Protein AF-A0A6G0UBP9-F1 (afdb_monomer_lite)

Sequence (192 aa):
DDSQPSSNGRSTAFFIWWFGCFVETILFCFADKRSNKEVPNSELDSSFLNRLTIQWFTRLPLAGARKDLEVEDLFELNEGNTANFLERQWEYYWVPTMKKYNEKRRQLLEEALMTSKLMSNGTSQEKSNIKLEPPSVVYNLFQMFKYEFLVSMGIKLCSDVLQFANPFLLNLLLDYVSDTNAPLWQGVAYAL

pLDDT: mean 83.54, std 13.02, range [40.91, 96.5]

Foldseek 3Di:
DDDDPPPVVVVVVVVVVVVVVVVVVVVLQDFDDDPDPPDDAQLNRHRNVCNVVVVSCVVVVVCVVVDPDDPVSDGDDDPCPDPVNVVVLLCVQPVVLVVVLVVVVVVVQVVVVVVCVVVPPDDDDDPPPPDDDRPDPVVSVCVSCVVVVVVVVVVVVVVVVVVVCVVVLVVQLVVQVVDPPDDPVSNVVSVD

Structure (mmCIF, N/CA/C/O backbone):
data_AF-A0A6G0UBP9-F1
#
_entry.id   AF-A0A6G0UBP9-F1
#
loop_
_atom_site.group_PDB
_atom_site.id
_atom_site.type_symbol
_atom_site.label_atom_id
_atom_site.label_alt_id
_atom_site.label_comp_id
_atom_site.label_asym_id
_atom_site.label_entity_id
_atom_site.label_seq_id
_atom_site.pdbx_PDB_ins_code
_atom_site.Cartn_x
_atom_site.Cartn_y
_atom_site.Cartn_z
_atom_site.occupancy
_atom_site.B_iso_or_equiv
_atom_site.auth_seq_id
_atom_site.auth_comp_id
_atom_site.auth_asym_id
_atom_site.auth_atom_id
_atom_site.pdbx_PDB_model_num
ATOM 1 N N . ASP A 1 1 ? 47.635 -30.067 8.240 1.00 40.91 1 ASP A N 1
ATOM 2 C CA . ASP A 1 1 ? 47.257 -29.120 7.181 1.00 40.91 1 ASP A CA 1
ATOM 3 C C . ASP A 1 1 ? 45.825 -29.343 6.786 1.00 40.91 1 ASP A C 1
ATOM 5 O O . ASP A 1 1 ? 45.481 -30.266 6.056 1.00 40.91 1 ASP A O 1
ATOM 9 N N . ASP A 1 2 ? 45.006 -28.542 7.449 1.00 42.25 2 ASP A N 1
ATOM 10 C CA . ASP A 1 2 ? 43.573 -28.675 7.590 1.00 42.25 2 ASP A CA 1
ATOM 11 C C . ASP A 1 2 ? 42.816 -28.212 6.341 1.00 42.25 2 ASP A C 1
ATOM 13 O O . ASP A 1 2 ? 42.978 -27.102 5.839 1.00 42.25 2 ASP A O 1
ATOM 17 N N . SER A 1 3 ? 41.944 -29.105 5.883 1.00 48.84 3 SER A N 1
ATOM 18 C CA . SER A 1 3 ? 40.602 -28.858 5.352 1.00 48.84 3 SER A CA 1
ATOM 19 C C . SER A 1 3 ? 40.169 -27.395 5.105 1.00 48.84 3 SER A C 1
ATOM 21 O O . SER A 1 3 ? 39.619 -26.743 5.993 1.00 48.84 3 SER A O 1
ATOM 23 N N . GLN A 1 4 ? 40.206 -26.961 3.837 1.00 54.06 4 GLN A N 1
ATOM 24 C CA . GLN A 1 4 ? 39.292 -25.940 3.294 1.00 54.06 4 GLN A CA 1
ATOM 25 C C . GLN A 1 4 ? 38.275 -26.541 2.296 1.00 54.06 4 GLN A C 1
ATOM 27 O O . GLN A 1 4 ? 38.452 -26.423 1.087 1.00 54.06 4 GLN A O 1
ATOM 32 N N . PRO A 1 5 ? 37.165 -27.151 2.755 1.00 51.25 5 PRO A N 1
ATOM 33 C CA . PRO A 1 5 ? 36.006 -27.430 1.904 1.00 51.25 5 PRO A CA 1
ATOM 34 C C . PRO A 1 5 ? 34.873 -26.392 2.068 1.00 51.25 5 PRO A C 1
ATOM 36 O O . PRO A 1 5 ? 33.808 -26.537 1.473 1.00 51.25 5 PRO A O 1
ATOM 39 N N . SER A 1 6 ? 35.061 -25.335 2.870 1.00 55.97 6 SER A N 1
ATOM 40 C CA . SER A 1 6 ? 33.966 -24.459 3.323 1.00 55.97 6 SER A CA 1
ATOM 41 C C . SER A 1 6 ? 33.661 -23.234 2.445 1.00 55.97 6 SER A C 1
ATOM 43 O O . SER A 1 6 ? 32.617 -22.614 2.652 1.00 55.97 6 SER A O 1
ATOM 45 N N . SER A 1 7 ? 34.500 -22.871 1.463 1.00 60.12 7 SER A N 1
ATOM 46 C CA . SER A 1 7 ? 34.235 -21.719 0.575 1.00 60.12 7 SER A CA 1
ATOM 47 C C . SER A 1 7 ? 33.315 -22.081 -0.598 1.00 60.12 7 SER A C 1
ATOM 49 O O . SER A 1 7 ? 32.352 -21.366 -0.866 1.00 60.12 7 SER A O 1
ATOM 51 N N . ASN A 1 8 ? 33.540 -23.236 -1.232 1.00 69.50 8 ASN A N 1
ATOM 52 C CA . ASN A 1 8 ? 32.765 -23.685 -2.392 1.00 69.50 8 ASN A CA 1
ATOM 53 C C . ASN A 1 8 ? 31.294 -23.932 -2.036 1.00 69.50 8 ASN A C 1
ATOM 55 O O . ASN A 1 8 ? 30.407 -23.498 -2.763 1.00 69.50 8 ASN A O 1
ATOM 59 N N . GLY A 1 9 ? 31.020 -24.539 -0.875 1.00 76.94 9 GLY A N 1
ATOM 60 C CA . GLY A 1 9 ? 29.648 -24.790 -0.421 1.00 76.94 9 GLY A CA 1
ATOM 61 C C . GLY A 1 9 ? 28.842 -23.511 -0.164 1.00 76.94 9 GLY A C 1
ATOM 62 O O . GLY A 1 9 ? 27.652 -23.466 -0.466 1.00 76.94 9 GLY A O 1
ATOM 63 N N . ARG A 1 10 ? 29.489 -22.446 0.332 1.00 77.75 10 ARG A N 1
ATOM 64 C CA . ARG A 1 10 ? 28.843 -21.142 0.565 1.00 77.75 10 ARG A CA 1
ATOM 65 C C . ARG A 1 10 ? 28.505 -20.439 -0.749 1.00 77.75 10 ARG A C 1
ATOM 67 O O . ARG A 1 10 ? 27.399 -19.925 -0.885 1.00 77.75 10 ARG A O 1
ATOM 74 N N . SER A 1 11 ? 29.412 -20.476 -1.725 1.00 77.88 11 SER A N 1
ATOM 75 C CA . SER A 1 11 ? 29.168 -19.923 -3.063 1.00 77.88 11 SER A CA 1
ATOM 76 C C . SER A 1 11 ? 28.064 -20.684 -3.799 1.00 77.88 11 SER A C 1
ATOM 78 O O . SER A 1 11 ? 27.166 -20.069 -4.365 1.00 77.88 11 SER A O 1
ATOM 80 N N . THR A 1 12 ? 28.061 -22.019 -3.743 1.00 84.00 12 THR A N 1
ATOM 81 C CA . THR A 1 12 ? 26.991 -22.832 -4.340 1.00 84.00 12 THR A CA 1
ATOM 82 C C . THR A 1 12 ? 25.638 -22.561 -3.679 1.00 84.00 12 THR A C 1
ATOM 84 O O . THR A 1 12 ? 24.647 -22.392 -4.384 1.00 84.00 12 THR A O 1
ATOM 87 N N . ALA A 1 13 ? 25.587 -22.439 -2.348 1.00 86.88 13 ALA A N 1
ATOM 88 C CA . ALA A 1 13 ? 24.362 -22.075 -1.635 1.00 86.88 13 ALA A CA 1
ATOM 89 C C . ALA A 1 13 ? 23.847 -20.680 -2.032 1.00 86.88 13 ALA A C 1
ATOM 91 O O . ALA A 1 13 ? 22.643 -20.503 -2.193 1.00 86.88 13 ALA A O 1
ATOM 92 N N . PHE A 1 14 ? 24.744 -19.713 -2.251 1.00 88.88 14 PHE A N 1
ATOM 93 C CA . PHE A 1 14 ? 24.386 -18.373 -2.719 1.00 88.88 14 PHE A CA 1
ATOM 94 C C . PHE A 1 14 ? 23.743 -18.392 -4.113 1.00 88.88 14 PHE A C 1
ATOM 96 O O . PHE A 1 14 ? 22.702 -17.769 -4.311 1.00 88.88 14 PHE A O 1
ATOM 103 N N . PHE A 1 15 ? 24.308 -19.142 -5.067 1.00 90.69 15 PHE A N 1
ATOM 104 C CA . PHE A 1 15 ? 23.721 -19.269 -6.407 1.00 90.69 15 PHE A CA 1
ATOM 105 C C . PHE A 1 15 ? 22.386 -20.018 -6.398 1.00 90.69 15 PHE A C 1
ATOM 107 O O . PHE A 1 15 ? 21.463 -19.619 -7.102 1.00 90.69 15 PHE A O 1
ATOM 114 N N . ILE A 1 16 ? 22.258 -21.071 -5.582 1.00 91.56 16 ILE A N 1
ATOM 115 C CA . ILE A 1 16 ? 20.992 -21.801 -5.411 1.00 91.56 16 ILE A CA 1
ATOM 116 C C . ILE A 1 16 ? 19.924 -20.887 -4.808 1.00 91.56 16 ILE A C 1
ATOM 118 O O . ILE A 1 16 ? 18.788 -20.898 -5.272 1.00 91.56 16 ILE A O 1
ATOM 122 N N . TRP A 1 17 ? 20.283 -20.078 -3.808 1.00 91.88 17 TRP A N 1
ATOM 123 C CA . TRP A 1 17 ? 19.372 -19.114 -3.200 1.00 91.88 17 TRP A CA 1
ATOM 124 C C . TRP A 1 17 ? 18.907 -18.060 -4.212 1.00 91.88 17 TRP A C 1
ATOM 126 O O . TRP A 1 17 ? 17.707 -17.869 -4.370 1.00 91.88 17 TRP A O 1
ATOM 136 N N . TRP A 1 18 ? 19.826 -17.460 -4.977 1.00 91.19 18 TRP A N 1
ATOM 137 C CA . TRP A 1 18 ? 19.479 -16.505 -6.037 1.00 91.19 18 TRP A CA 1
ATOM 138 C C . TRP A 1 18 ? 18.612 -17.116 -7.138 1.00 91.19 18 TRP A C 1
ATOM 140 O O . TRP A 1 18 ? 17.657 -16.485 -7.584 1.00 91.19 18 TRP A O 1
ATOM 150 N N . PHE A 1 19 ? 18.913 -18.346 -7.562 1.00 92.25 19 PHE A N 1
ATOM 151 C CA . PHE A 1 19 ? 18.083 -19.068 -8.524 1.00 92.25 19 PHE A CA 1
ATOM 152 C C . PHE A 1 19 ? 16.692 -19.364 -7.951 1.00 92.25 19 PHE A C 1
ATOM 154 O O . PHE A 1 19 ? 15.697 -19.195 -8.648 1.00 92.25 19 PHE A O 1
ATOM 161 N N . GLY A 1 20 ? 16.610 -19.737 -6.671 1.00 88.69 20 GLY A N 1
ATOM 162 C CA . GLY A 1 20 ? 15.352 -19.900 -5.947 1.00 88.69 20 GLY A CA 1
ATOM 163 C C . GLY A 1 20 ? 14.526 -18.615 -5.926 1.00 88.69 20 GLY A C 1
ATOM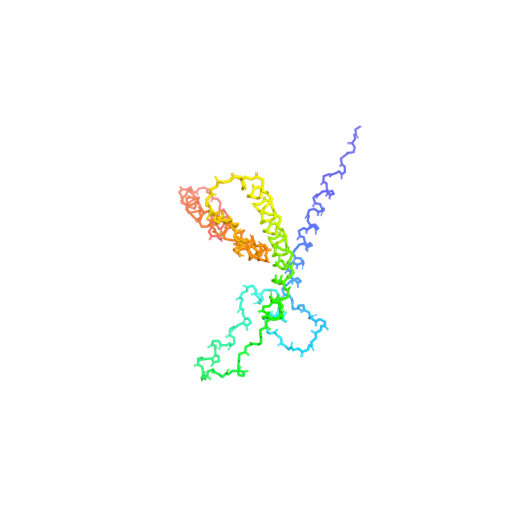 164 O O . GLY A 1 20 ? 13.373 -18.643 -6.341 1.00 88.69 20 GLY A O 1
ATOM 165 N N . CYS A 1 21 ? 15.129 -17.482 -5.550 1.00 86.38 21 CYS A N 1
ATOM 166 C CA . CYS A 1 21 ? 14.472 -16.172 -5.578 1.00 86.38 21 CYS A CA 1
ATOM 167 C C . CYS A 1 21 ? 14.021 -15.784 -6.992 1.00 86.38 21 CYS A C 1
ATOM 169 O O . CYS A 1 21 ? 12.930 -15.251 -7.164 1.00 86.38 21 CYS A O 1
ATOM 171 N N . PHE A 1 22 ? 14.825 -16.086 -8.014 1.00 87.44 22 PHE A N 1
ATOM 172 C CA . PHE A 1 22 ? 14.465 -15.835 -9.408 1.00 87.44 22 PHE A CA 1
ATOM 173 C C . PHE A 1 22 ? 13.247 -16.666 -9.841 1.00 87.44 22 PHE A C 1
ATOM 175 O O . PHE A 1 22 ? 12.285 -16.132 -10.397 1.00 87.44 22 PHE A O 1
ATOM 182 N N . VAL A 1 23 ? 13.242 -17.965 -9.535 1.00 85.06 23 VAL A N 1
ATOM 183 C CA . VAL A 1 23 ? 12.099 -18.848 -9.805 1.00 85.06 23 VAL A CA 1
ATOM 184 C C . VAL A 1 23 ? 10.863 -18.386 -9.034 1.00 85.06 23 VAL A C 1
ATOM 186 O O . VAL A 1 23 ? 9.782 -18.337 -9.610 1.00 85.06 23 VAL A O 1
ATOM 189 N N . GLU A 1 24 ? 11.012 -17.981 -7.775 1.00 82.69 24 GLU A N 1
ATOM 190 C CA . GLU A 1 24 ? 9.924 -17.444 -6.956 1.00 82.69 24 GLU A CA 1
ATOM 191 C C . GLU A 1 24 ? 9.335 -16.164 -7.566 1.00 82.69 24 GLU A C 1
ATOM 193 O O . GLU A 1 24 ? 8.120 -16.059 -7.722 1.00 82.69 24 GLU A O 1
ATOM 198 N N . THR A 1 25 ? 10.176 -15.230 -8.023 1.00 81.19 25 THR A N 1
ATOM 199 C CA . THR A 1 25 ? 9.697 -14.028 -8.721 1.00 81.19 25 THR A CA 1
ATOM 200 C C . THR A 1 25 ? 8.950 -14.355 -10.008 1.00 81.19 25 THR A C 1
ATOM 202 O O . THR A 1 25 ? 7.925 -13.736 -10.279 1.00 81.19 25 THR A O 1
ATOM 205 N N . ILE A 1 26 ? 9.401 -15.357 -10.770 1.00 81.00 26 ILE A N 1
ATOM 206 C CA . ILE A 1 26 ? 8.688 -15.826 -11.964 1.00 81.00 26 ILE A CA 1
ATOM 207 C C . ILE A 1 26 ? 7.357 -16.474 -11.581 1.00 81.00 26 ILE A C 1
ATOM 209 O O . ILE A 1 26 ? 6.356 -16.254 -12.259 1.00 81.00 26 ILE A O 1
ATOM 213 N N . LEU A 1 27 ? 7.318 -17.261 -10.505 1.00 76.62 27 LEU A N 1
ATOM 214 C CA . LEU A 1 27 ? 6.088 -17.888 -10.028 1.00 76.62 27 LEU A CA 1
ATOM 215 C C . LEU A 1 27 ? 5.068 -16.842 -9.567 1.00 76.62 27 LEU A C 1
ATOM 217 O O . LEU A 1 27 ? 3.890 -16.984 -9.886 1.00 76.62 27 LEU A O 1
ATOM 221 N N . PHE A 1 28 ? 5.507 -15.748 -8.935 1.00 77.81 28 PHE A N 1
ATOM 222 C CA . PHE A 1 28 ? 4.628 -14.622 -8.613 1.00 77.81 28 PHE A CA 1
ATOM 223 C C . PHE A 1 28 ? 4.038 -13.942 -9.857 1.00 77.81 28 PHE A C 1
ATOM 225 O O . PHE A 1 28 ? 2.942 -13.387 -9.793 1.00 77.81 28 PHE A O 1
ATOM 232 N N . CYS A 1 29 ? 4.685 -14.021 -11.021 1.00 75.19 29 CYS A N 1
ATOM 233 C CA . CYS A 1 29 ? 4.112 -13.502 -12.264 1.00 75.19 29 CYS A CA 1
ATOM 234 C C . CYS A 1 29 ? 2.853 -14.258 -12.718 1.00 75.19 29 CYS A C 1
ATOM 236 O O . CYS A 1 29 ? 2.092 -13.717 -13.522 1.00 75.19 29 CYS A O 1
ATOM 238 N N . PHE A 1 30 ? 2.611 -15.479 -12.232 1.00 75.75 30 PHE A N 1
ATOM 239 C CA . PHE A 1 30 ? 1.429 -16.260 -12.589 1.00 75.75 30 PHE A CA 1
ATOM 240 C C . PHE A 1 30 ? 0.248 -15.984 -11.651 1.00 75.75 30 PHE A C 1
ATOM 242 O O . PHE A 1 30 ? 0.405 -15.585 -10.499 1.00 75.75 30 PHE A O 1
ATOM 249 N N . ALA A 1 31 ? -0.968 -16.139 -12.180 1.00 71.06 31 ALA A N 1
ATOM 250 C CA . ALA A 1 31 ? -2.191 -15.894 -11.425 1.00 71.06 31 ALA A CA 1
ATOM 251 C C . ALA A 1 31 ? -2.415 -16.999 -10.390 1.00 71.06 31 ALA A C 1
ATOM 253 O O . ALA A 1 31 ? -2.573 -18.166 -10.755 1.00 71.06 31 ALA A O 1
ATOM 254 N N . ASP A 1 32 ? -2.450 -16.616 -9.114 1.00 72.75 32 ASP A N 1
ATOM 255 C CA . ASP A 1 32 ? -2.828 -17.525 -8.040 1.00 72.75 32 ASP A CA 1
ATOM 256 C C . ASP A 1 32 ? -4.355 -17.678 -8.009 1.00 72.75 32 ASP A C 1
ATOM 258 O O . ASP A 1 32 ? -5.106 -16.706 -8.132 1.00 72.75 32 ASP A O 1
ATOM 262 N N . LYS A 1 33 ? -4.839 -18.917 -7.903 1.00 65.62 33 LYS A N 1
ATOM 263 C CA . LYS A 1 33 ? -6.268 -19.220 -8.021 1.00 65.62 33 LYS A CA 1
ATOM 264 C C . LYS A 1 33 ? -6.903 -19.228 -6.635 1.00 65.62 33 LYS A C 1
ATOM 266 O O . LYS A 1 33 ? -6.671 -20.138 -5.844 1.00 65.62 33 LYS A O 1
ATOM 271 N N . ARG A 1 34 ? -7.785 -18.261 -6.366 1.00 69.56 34 ARG A N 1
ATOM 272 C CA . ARG A 1 34 ? -8.531 -18.184 -5.100 1.00 69.56 34 ARG A CA 1
ATOM 273 C C . ARG A 1 34 ? -9.453 -19.405 -4.930 1.00 69.56 34 ARG A C 1
ATOM 275 O O . ARG A 1 34 ? -10.184 -19.776 -5.852 1.00 69.56 34 ARG A O 1
ATOM 282 N N . SER A 1 35 ? -9.403 -20.033 -3.750 1.00 62.78 35 SER A N 1
ATOM 283 C CA . SER A 1 35 ? -10.120 -21.287 -3.447 1.00 62.78 35 SER A CA 1
ATOM 284 C C . SER A 1 35 ? -11.632 -21.116 -3.246 1.00 62.78 35 SER A C 1
ATOM 286 O O . SER A 1 35 ? -12.375 -22.046 -3.544 1.00 62.78 35 SER A O 1
ATOM 288 N N . ASN A 1 36 ? -12.095 -19.962 -2.754 1.00 61.31 36 ASN A N 1
ATOM 289 C CA . ASN A 1 36 ? -13.516 -19.668 -2.534 1.00 61.31 36 ASN A CA 1
ATOM 290 C C . ASN A 1 36 ? -13.983 -18.635 -3.561 1.00 61.31 36 ASN A C 1
ATOM 292 O O . ASN A 1 36 ? -13.601 -17.470 -3.484 1.00 61.31 36 ASN A O 1
ATOM 296 N N . LYS A 1 37 ? -14.775 -19.080 -4.540 1.00 57.94 37 LYS A N 1
ATOM 297 C CA . LYS A 1 37 ? -15.342 -18.244 -5.603 1.00 57.94 37 LYS A CA 1
ATOM 298 C C . LYS A 1 37 ? -16.843 -18.100 -5.396 1.00 57.94 37 LYS A C 1
ATOM 300 O O . LYS A 1 37 ? -17.608 -18.860 -5.979 1.00 57.94 37 LYS A O 1
ATOM 305 N N . GLU A 1 38 ? -17.257 -17.152 -4.565 1.00 62.56 38 GLU A N 1
ATOM 306 C CA . GLU A 1 38 ? -18.667 -16.736 -4.531 1.00 62.56 38 GLU A CA 1
ATOM 307 C C . GLU A 1 38 ? -18.922 -15.604 -5.538 1.00 62.56 38 GLU A C 1
ATOM 309 O O . GLU A 1 38 ? -19.981 -15.572 -6.157 1.00 62.56 38 GLU A O 1
ATOM 314 N N . VAL A 1 39 ? -17.915 -14.759 -5.804 1.00 68.19 39 VAL A N 1
ATOM 315 C CA . VAL A 1 39 ? -17.985 -13.641 -6.756 1.00 68.19 39 VAL A CA 1
ATOM 316 C C . VAL A 1 39 ? -16.642 -13.470 -7.489 1.00 68.19 39 VAL A C 1
ATOM 318 O O . VAL A 1 39 ? -15.593 -13.523 -6.837 1.00 68.19 39 VAL A O 1
ATOM 321 N N . PRO A 1 40 ? -16.625 -13.283 -8.825 1.00 72.06 40 PRO A N 1
ATOM 322 C CA . PRO A 1 40 ? -15.405 -12.959 -9.562 1.00 72.06 40 PRO A CA 1
ATOM 323 C C . PRO A 1 40 ? -14.901 -11.554 -9.206 1.00 72.06 40 PRO A C 1
ATOM 325 O O . PRO A 1 40 ? -15.652 -10.586 -9.277 1.00 72.06 40 PRO A O 1
ATOM 328 N N . ASN A 1 41 ? -13.612 -11.420 -8.885 1.00 81.19 41 ASN A N 1
ATOM 329 C CA . ASN A 1 41 ? -13.017 -10.121 -8.578 1.00 81.19 41 ASN A CA 1
ATOM 330 C C . ASN A 1 41 ? -11.755 -9.907 -9.417 1.00 81.19 41 ASN A C 1
ATOM 332 O O . ASN A 1 41 ? -10.758 -10.614 -9.269 1.00 81.19 41 ASN A O 1
ATOM 336 N N . SER A 1 42 ? -11.796 -8.910 -10.302 1.00 83.25 42 SER A N 1
ATOM 337 C CA . SER A 1 42 ? -10.737 -8.637 -11.277 1.00 83.25 42 SER A CA 1
ATOM 338 C C . SER A 1 42 ? -9.390 -8.281 -10.653 1.00 83.25 42 SER A C 1
ATOM 340 O O . SER A 1 42 ? -8.359 -8.574 -11.252 1.00 83.25 42 SER A O 1
ATOM 342 N N . GLU A 1 43 ? -9.380 -7.655 -9.475 1.00 85.44 43 GLU A N 1
ATOM 343 C CA . GLU A 1 43 ? -8.146 -7.311 -8.769 1.00 85.44 43 GLU A CA 1
ATOM 344 C C . GLU A 1 43 ? -7.570 -8.546 -8.067 1.00 85.44 43 GLU A C 1
ATOM 346 O O . GLU A 1 43 ? -6.384 -8.865 -8.220 1.00 85.44 43 GLU A O 1
ATOM 351 N N . LEU A 1 44 ? -8.411 -9.267 -7.319 1.00 83.81 44 LEU A N 1
ATOM 352 C CA . LEU A 1 44 ? -7.976 -10.390 -6.488 1.00 83.81 44 LEU A CA 1
ATOM 353 C C . LEU A 1 44 ? -7.615 -11.643 -7.293 1.00 83.81 44 LEU A C 1
ATOM 355 O O . LEU A 1 44 ? -6.685 -12.347 -6.905 1.00 83.81 44 LEU A O 1
ATOM 359 N N . ASP A 1 45 ? -8.284 -11.880 -8.422 1.00 84.19 45 ASP A N 1
ATOM 360 C CA . ASP A 1 45 ? -8.011 -13.010 -9.322 1.00 84.19 45 ASP A CA 1
ATOM 361 C C . ASP A 1 45 ? -6.859 -12.731 -10.309 1.00 84.19 45 ASP A C 1
ATOM 363 O O . ASP A 1 45 ? -6.468 -13.601 -11.093 1.00 84.19 45 ASP A O 1
ATOM 367 N N . SER A 1 46 ? -6.309 -11.512 -10.306 1.00 85.75 46 SER A N 1
ATOM 368 C CA . SER A 1 46 ? -5.172 -11.152 -11.152 1.00 85.75 46 SER A CA 1
ATOM 369 C C . SER A 1 46 ? -3.837 -11.641 -10.577 1.00 85.75 46 SER A C 1
ATOM 371 O O . SER A 1 46 ? -3.636 -11.684 -9.364 1.00 85.75 46 SER A O 1
ATOM 373 N N . SER A 1 47 ? -2.890 -11.974 -11.462 1.00 88.19 47 SER A N 1
ATOM 374 C CA . SER A 1 47 ? -1.492 -12.253 -11.096 1.00 88.19 47 SER A CA 1
ATOM 375 C C . SER A 1 47 ? -0.849 -11.082 -10.359 1.00 88.19 47 SER A C 1
ATOM 377 O O . SER A 1 47 ? -1.191 -9.929 -10.628 1.00 88.19 47 SER A O 1
ATOM 379 N N . PHE A 1 48 ? 0.157 -11.352 -9.524 1.00 85.56 48 PHE A N 1
ATOM 380 C CA . PHE A 1 48 ? 0.825 -10.321 -8.725 1.00 85.56 48 PHE A CA 1
ATOM 381 C C . PHE A 1 48 ? 1.318 -9.139 -9.571 1.00 85.56 48 PHE A C 1
ATOM 383 O O . PHE A 1 48 ? 1.030 -7.991 -9.243 1.00 85.56 48 PHE A O 1
ATOM 390 N N . LEU A 1 49 ? 1.977 -9.399 -10.708 1.00 85.31 49 LEU A N 1
ATOM 391 C CA . LEU A 1 49 ? 2.444 -8.325 -11.595 1.00 85.31 49 LEU A CA 1
ATOM 392 C C . LEU A 1 49 ? 1.303 -7.511 -12.209 1.00 85.31 49 LEU A C 1
ATOM 394 O O . LEU A 1 49 ? 1.425 -6.298 -12.357 1.00 85.31 49 LEU A O 1
ATOM 398 N N . ASN A 1 50 ? 0.191 -8.162 -12.546 1.00 88.19 50 ASN A N 1
ATOM 399 C CA . ASN A 1 50 ? -1.001 -7.495 -13.069 1.00 88.19 50 ASN A CA 1
ATOM 400 C C . ASN A 1 50 ? -1.613 -6.565 -12.003 1.00 88.19 50 ASN A C 1
ATOM 402 O O . ASN A 1 50 ? -2.014 -5.445 -12.315 1.00 88.19 50 ASN A O 1
ATOM 406 N N . ARG A 1 51 ? -1.586 -6.973 -10.728 1.00 88.69 51 ARG A N 1
ATOM 407 C CA . ARG A 1 51 ? -1.976 -6.119 -9.599 1.00 88.69 51 ARG A CA 1
ATOM 408 C C . ARG A 1 51 ? -1.000 -4.964 -9.375 1.00 88.69 51 ARG A C 1
ATOM 410 O O . ARG A 1 51 ? -1.442 -3.829 -9.243 1.00 88.69 51 ARG A O 1
ATOM 417 N N . LEU A 1 52 ? 0.307 -5.233 -9.407 1.00 87.44 52 LEU A N 1
ATOM 418 C CA . LEU A 1 52 ? 1.361 -4.231 -9.214 1.00 87.44 52 LEU A CA 1
ATOM 419 C C . LEU A 1 52 ? 1.337 -3.137 -10.293 1.00 87.44 52 LEU A C 1
ATOM 421 O O . LEU A 1 52 ? 1.501 -1.960 -9.992 1.00 87.44 52 LEU A O 1
ATOM 425 N N . THR A 1 53 ? 1.121 -3.525 -11.549 1.00 90.00 53 THR A N 1
ATOM 426 C CA . THR A 1 53 ? 1.076 -2.611 -12.706 1.00 90.00 53 THR A CA 1
ATOM 427 C C . THR A 1 53 ? -0.324 -2.060 -12.993 1.00 90.00 53 THR A C 1
ATOM 429 O O . THR A 1 53 ? -0.500 -1.310 -13.953 1.00 90.00 53 THR A O 1
ATOM 432 N N . ILE A 1 54 ? -1.318 -2.429 -12.171 1.00 90.69 54 ILE A N 1
ATOM 433 C CA . ILE A 1 54 ? -2.721 -1.989 -12.260 1.00 90.69 54 ILE A CA 1
ATOM 434 C C . ILE A 1 54 ? -3.351 -2.319 -13.636 1.00 90.69 54 ILE A C 1
ATOM 436 O O . ILE A 1 54 ? -4.320 -1.707 -14.080 1.00 90.69 54 ILE A O 1
ATOM 440 N N . GLN A 1 55 ? -2.840 -3.335 -14.337 1.00 90.50 55 GLN A N 1
ATOM 441 C CA . GLN A 1 55 ? -3.302 -3.673 -15.693 1.00 90.50 55 GLN A CA 1
ATOM 442 C C . GLN A 1 55 ? -4.721 -4.268 -15.708 1.00 90.50 55 GLN A C 1
ATOM 444 O O . GLN A 1 55 ? -5.441 -4.169 -16.703 1.00 90.50 55 GLN A O 1
ATOM 449 N N . TRP A 1 56 ? -5.179 -4.831 -14.590 1.00 89.75 56 TRP A N 1
ATOM 450 C CA . TRP A 1 56 ? -6.535 -5.359 -14.443 1.00 89.75 56 TRP A CA 1
ATOM 451 C C . TRP A 1 56 ? -7.590 -4.249 -14.570 1.00 89.7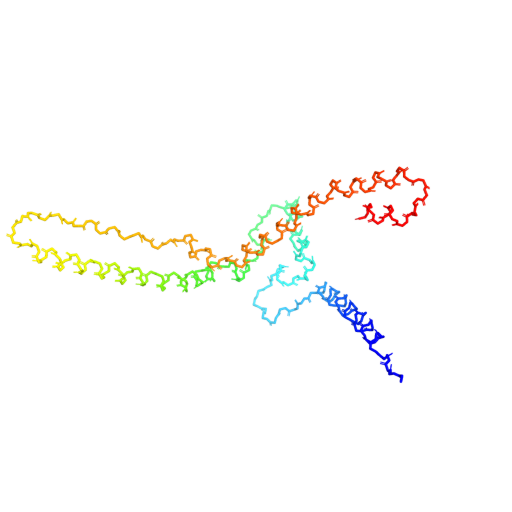5 56 TRP A C 1
ATOM 453 O O . TRP A 1 56 ? -8.682 -4.496 -15.084 1.00 89.75 56 TRP A O 1
ATOM 463 N N . PHE A 1 57 ? -7.243 -3.020 -14.174 1.00 91.38 57 PHE A N 1
ATOM 464 C CA . PHE A 1 57 ? -8.123 -1.855 -14.217 1.00 91.38 57 PHE A CA 1
ATOM 465 C C . PHE A 1 57 ? -8.238 -1.250 -15.621 1.00 91.38 57 PHE A C 1
ATOM 467 O O . PHE A 1 57 ? -9.236 -0.606 -15.926 1.00 91.38 57 PHE A O 1
ATOM 474 N N . THR A 1 58 ? -7.273 -1.488 -16.519 1.00 91.56 58 THR A N 1
ATOM 475 C CA . THR A 1 58 ? -7.198 -0.867 -17.857 1.00 91.56 58 THR A CA 1
ATOM 476 C C . THR A 1 58 ? -8.461 -1.060 -18.702 1.00 91.56 58 THR A C 1
ATOM 478 O O . THR A 1 58 ? -8.776 -0.222 -19.546 1.00 91.56 58 THR A O 1
ATOM 481 N N . ARG A 1 59 ? -9.232 -2.127 -18.464 1.00 88.75 59 ARG A N 1
ATOM 482 C CA . ARG A 1 59 ? -10.495 -2.380 -19.177 1.00 88.75 59 ARG A CA 1
ATOM 483 C C . ARG A 1 59 ? -11.555 -1.309 -18.913 1.00 88.75 59 ARG A C 1
ATOM 485 O O . ARG A 1 59 ? -12.301 -0.986 -19.833 1.00 88.75 59 ARG A O 1
ATOM 492 N N . LEU A 1 60 ? -11.594 -0.741 -17.707 1.00 91.94 60 LEU A N 1
ATOM 493 C CA . LEU A 1 60 ? -12.625 0.214 -17.307 1.00 91.94 60 LEU A CA 1
ATOM 494 C C . LEU A 1 60 ? -12.459 1.585 -17.996 1.00 91.94 60 LEU A C 1
ATOM 496 O O . LEU A 1 60 ? -13.417 2.032 -18.626 1.00 91.94 60 LEU A O 1
ATOM 500 N N . PRO A 1 61 ? -11.269 2.228 -18.016 1.00 93.12 61 PRO A N 1
ATOM 501 C CA . PRO A 1 61 ? -11.058 3.444 -18.806 1.00 93.12 61 PRO A CA 1
ATOM 502 C C . PRO A 1 61 ? -11.301 3.247 -20.306 1.00 93.12 61 PRO A C 1
ATOM 504 O O . PRO A 1 61 ? -11.832 4.134 -20.967 1.00 93.12 61 PRO A O 1
ATOM 507 N N . LEU A 1 62 ? -10.942 2.081 -20.857 1.00 93.06 62 LEU A N 1
ATOM 508 C CA . LEU A 1 62 ? -11.199 1.772 -22.266 1.00 93.06 62 LEU A CA 1
ATOM 509 C C . LEU A 1 62 ? -12.697 1.635 -22.569 1.00 93.06 62 LEU A C 1
ATOM 511 O O . LEU A 1 62 ? -13.132 2.051 -23.642 1.00 93.06 62 LEU A O 1
ATOM 515 N N . ALA A 1 63 ? -13.474 1.054 -21.652 1.00 92.00 63 ALA A N 1
ATOM 516 C CA . ALA A 1 63 ? -14.928 0.983 -21.765 1.00 92.00 63 ALA A CA 1
ATOM 517 C C . ALA A 1 63 ? -15.550 2.384 -21.687 1.00 92.00 63 ALA A C 1
ATOM 519 O O . ALA A 1 63 ? -16.306 2.748 -22.584 1.00 92.00 63 ALA A O 1
ATOM 520 N N . GLY A 1 64 ? -15.127 3.200 -20.715 1.00 95.31 64 GLY A N 1
ATOM 521 C CA . GLY A 1 64 ? -15.577 4.588 -20.557 1.00 95.31 64 GLY A CA 1
ATOM 522 C C . GLY A 1 64 ? -15.228 5.503 -21.737 1.00 95.31 64 GLY A C 1
ATOM 523 O O . GLY A 1 64 ? -15.924 6.476 -21.998 1.00 95.31 64 GLY A O 1
ATOM 524 N N . ALA A 1 65 ? -14.179 5.181 -22.501 1.00 95.62 65 ALA A N 1
ATOM 525 C CA . ALA A 1 65 ? -13.847 5.898 -23.732 1.00 95.62 65 ALA A CA 1
ATOM 526 C C . ALA A 1 65 ? -14.779 5.558 -24.912 1.00 95.62 65 ALA A C 1
ATOM 528 O O . ALA A 1 65 ? -14.811 6.292 -25.898 1.00 95.62 65 ALA A O 1
ATOM 529 N N . ARG A 1 66 ? -15.492 4.425 -24.854 1.00 94.88 66 ARG A N 1
ATOM 530 C CA . ARG A 1 66 ? -16.351 3.920 -25.940 1.00 94.88 66 ARG A CA 1
ATOM 531 C C . ARG A 1 66 ? -17.844 4.041 -25.635 1.00 94.88 66 ARG A C 1
ATOM 533 O O . ARG A 1 66 ? -18.631 4.134 -26.572 1.00 94.88 66 ARG A O 1
ATOM 540 N N . LYS A 1 67 ? -18.219 3.970 -24.359 1.00 95.06 67 LYS A N 1
ATOM 541 C CA . LYS A 1 67 ? -19.589 3.898 -23.840 1.00 95.06 67 LYS A CA 1
ATOM 542 C C . LYS A 1 67 ? -19.656 4.679 -22.519 1.00 95.06 67 LYS A C 1
ATOM 544 O O . LYS A 1 67 ? -18.692 4.665 -21.757 1.00 95.06 67 LYS A O 1
ATOM 549 N N . ASP A 1 68 ? -20.806 5.287 -22.231 1.00 93.69 68 ASP A N 1
ATOM 550 C CA . ASP A 1 68 ? -21.096 5.832 -20.901 1.00 93.69 68 ASP A CA 1
ATOM 551 C C . ASP A 1 68 ? -21.142 4.697 -19.868 1.00 93.69 68 ASP A C 1
ATOM 553 O O . ASP A 1 68 ? -21.816 3.686 -20.069 1.00 93.69 68 ASP A O 1
ATOM 557 N N . LEU A 1 69 ? -20.392 4.846 -18.776 1.00 93.81 69 LEU A N 1
ATOM 558 C CA . LEU A 1 69 ? -20.257 3.803 -17.760 1.00 93.81 69 LEU A CA 1
ATOM 559 C C . LEU A 1 69 ? -21.558 3.620 -16.976 1.00 93.81 69 LEU A C 1
ATOM 561 O O . LEU A 1 69 ? -22.095 4.574 -16.410 1.00 93.81 69 LEU A O 1
ATOM 565 N N . GLU A 1 70 ? -22.007 2.373 -16.885 1.00 93.00 70 GLU A N 1
ATOM 566 C CA . GLU A 1 70 ? -23.143 1.969 -16.061 1.00 93.00 70 GLU A CA 1
ATOM 567 C C . GLU A 1 70 ? -22.658 1.258 -14.791 1.00 93.00 70 GLU A C 1
ATOM 569 O O . GLU A 1 70 ? -21.510 0.822 -14.696 1.00 93.00 70 GLU A O 1
ATOM 574 N N . VAL A 1 71 ? -23.538 1.119 -13.794 1.00 90.88 71 VAL A N 1
ATOM 575 C CA . VAL A 1 71 ? -23.196 0.463 -12.516 1.00 90.88 71 VAL A CA 1
ATOM 576 C C . VAL A 1 71 ? -22.773 -0.995 -12.723 1.00 90.88 71 VAL A C 1
ATOM 578 O O . VAL A 1 71 ? -21.917 -1.492 -12.001 1.00 90.88 71 VAL A O 1
ATOM 581 N N . GLU A 1 72 ? -23.327 -1.657 -13.737 1.00 88.25 72 GLU A N 1
ATOM 582 C CA . GLU A 1 72 ? -23.015 -3.045 -14.098 1.00 88.25 72 GLU A CA 1
ATOM 583 C C . GLU A 1 72 ? -21.598 -3.220 -14.671 1.00 88.25 72 GLU A C 1
ATOM 585 O O . GLU A 1 72 ? -21.043 -4.313 -14.598 1.00 88.25 72 GLU A O 1
ATOM 590 N N . ASP A 1 73 ? -20.993 -2.155 -15.219 1.00 87.88 73 ASP A N 1
ATOM 591 C CA . ASP A 1 73 ? -19.620 -2.193 -15.742 1.00 87.88 73 ASP A CA 1
ATOM 592 C C . ASP A 1 73 ? -18.565 -2.003 -14.636 1.00 87.88 73 ASP A C 1
ATOM 594 O O . ASP A 1 73 ? -17.364 -2.158 -14.885 1.00 87.88 73 ASP A O 1
ATOM 598 N N . LEU A 1 74 ? -18.984 -1.619 -13.426 1.00 88.94 74 LEU A N 1
ATOM 599 C CA . LEU A 1 74 ? -18.086 -1.369 -12.304 1.00 88.94 74 LEU A CA 1
ATOM 600 C C . LEU A 1 74 ? -17.659 -2.676 -11.636 1.00 88.94 74 LEU A C 1
ATOM 602 O O . LEU A 1 74 ? -18.406 -3.648 -11.549 1.00 88.94 74 LEU A O 1
ATOM 606 N N . PHE A 1 75 ? -16.433 -2.680 -11.119 1.00 88.31 75 PHE A N 1
ATOM 607 C CA . PHE A 1 75 ? -15.918 -3.812 -10.363 1.00 88.31 75 PHE A CA 1
ATOM 608 C C . PHE A 1 75 ? -16.557 -3.886 -8.979 1.00 88.31 75 PHE A C 1
ATOM 610 O O . PHE A 1 75 ? -16.740 -2.869 -8.306 1.00 88.31 75 PHE A O 1
ATOM 617 N N . GLU A 1 76 ? -16.831 -5.107 -8.530 1.00 86.38 76 GLU A N 1
ATOM 618 C CA . GLU A 1 76 ? -17.258 -5.342 -7.158 1.00 86.38 76 GLU A CA 1
ATOM 619 C C . GLU A 1 76 ? -16.133 -5.035 -6.165 1.00 86.38 76 GLU A C 1
ATOM 621 O O . GLU A 1 76 ? -14.946 -5.258 -6.421 1.00 86.38 76 GLU A O 1
ATOM 626 N N . LEU A 1 77 ? -16.522 -4.505 -5.006 1.00 85.81 77 LEU A N 1
ATOM 627 C CA . LEU A 1 77 ? -15.582 -4.109 -3.970 1.00 85.81 77 LEU A CA 1
ATOM 628 C C . LEU A 1 77 ? -14.946 -5.340 -3.314 1.00 85.81 77 LEU A C 1
ATOM 630 O O . LEU A 1 77 ? -15.610 -6.335 -3.033 1.00 85.81 77 LEU A O 1
ATOM 634 N N . ASN A 1 78 ? -13.655 -5.248 -3.001 1.00 87.50 78 ASN A N 1
ATOM 635 C CA . ASN A 1 78 ? -12.959 -6.296 -2.261 1.00 87.50 78 ASN A CA 1
ATOM 636 C C . ASN A 1 78 ? -13.612 -6.528 -0.889 1.00 87.50 78 ASN A C 1
ATOM 638 O O . ASN A 1 78 ? -13.953 -5.582 -0.174 1.00 87.50 78 ASN A O 1
ATOM 642 N N . GLU A 1 79 ? -13.684 -7.791 -0.467 1.00 84.25 79 GLU A N 1
ATOM 643 C CA . GLU A 1 79 ? -14.216 -8.183 0.848 1.00 84.25 79 GLU A CA 1
ATOM 644 C C . GLU A 1 79 ? -13.524 -7.425 1.995 1.00 84.25 79 GLU A C 1
ATOM 646 O O . GLU A 1 79 ? -14.187 -6.923 2.900 1.00 84.25 79 GLU A O 1
ATOM 651 N N . GLY A 1 80 ? -12.194 -7.271 1.922 1.00 84.38 80 GLY A N 1
ATOM 652 C CA . GLY A 1 80 ? -11.398 -6.543 2.919 1.00 84.38 80 GLY A CA 1
ATOM 653 C C . GLY A 1 80 ? -11.642 -5.030 2.950 1.00 84.38 80 GLY A C 1
ATOM 654 O O . GLY A 1 80 ? -11.351 -4.391 3.956 1.00 84.38 80 GLY A O 1
ATOM 655 N N . ASN A 1 81 ? -12.222 -4.468 1.887 1.00 88.19 81 ASN A N 1
ATOM 656 C CA . ASN A 1 81 ? -12.546 -3.043 1.774 1.00 88.19 81 ASN A CA 1
ATOM 657 C C . ASN A 1 81 ? -14.038 -2.762 2.007 1.00 88.19 81 ASN A C 1
ATOM 659 O O . ASN A 1 81 ? -14.474 -1.615 1.952 1.00 88.19 81 ASN A O 1
ATOM 663 N N . THR A 1 82 ? -14.837 -3.799 2.266 1.00 91.00 82 THR A N 1
ATOM 664 C CA . THR A 1 82 ? -16.281 -3.674 2.460 1.00 91.00 82 THR A CA 1
ATOM 665 C C . THR A 1 82 ? -16.602 -3.069 3.825 1.00 91.00 82 THR A C 1
ATOM 667 O O . THR A 1 82 ? -16.006 -3.448 4.834 1.00 91.00 82 THR A O 1
ATOM 670 N N . ALA A 1 83 ? -17.610 -2.190 3.885 1.00 92.50 83 ALA A N 1
ATOM 671 C CA . ALA A 1 83 ? -18.046 -1.537 5.124 1.00 92.50 83 ALA A CA 1
ATOM 672 C C . ALA A 1 83 ? -18.308 -2.535 6.267 1.00 92.50 83 ALA A C 1
ATOM 674 O O . ALA A 1 83 ? -17.819 -2.329 7.369 1.00 92.50 83 ALA A O 1
ATOM 675 N N . ASN A 1 84 ? -18.965 -3.664 5.979 1.00 92.50 84 ASN A N 1
ATOM 676 C CA . ASN A 1 84 ? -19.216 -4.731 6.955 1.00 92.50 84 ASN A CA 1
ATOM 677 C C . ASN A 1 84 ? -17.929 -5.295 7.584 1.00 92.50 84 ASN A C 1
ATOM 679 O O . ASN A 1 84 ? -17.911 -5.653 8.760 1.00 92.50 84 ASN A O 1
ATOM 683 N N . PHE A 1 85 ? -16.849 -5.419 6.805 1.00 91.75 85 PHE A N 1
ATOM 684 C CA . PHE A 1 85 ? -15.565 -5.895 7.316 1.00 91.75 85 PHE A CA 1
ATOM 685 C C . PHE A 1 85 ? -14.878 -4.811 8.152 1.00 91.75 85 PHE A C 1
ATOM 687 O O . PHE A 1 85 ? -14.424 -5.091 9.264 1.00 91.75 85 PHE A O 1
ATOM 694 N N . LEU A 1 86 ? -14.853 -3.571 7.654 1.00 93.06 86 LEU A N 1
ATOM 695 C CA . LEU A 1 86 ? -14.262 -2.433 8.361 1.00 93.06 86 LEU A CA 1
ATOM 696 C C . LEU A 1 86 ? -14.980 -2.139 9.682 1.00 93.06 86 LEU A C 1
ATOM 698 O O . LEU A 1 86 ? -14.321 -1.854 10.676 1.00 93.06 86 LEU A O 1
ATOM 702 N N . GLU A 1 87 ? -16.307 -2.244 9.713 1.00 93.50 87 GLU A N 1
ATOM 703 C CA . GLU A 1 87 ? -17.121 -2.050 10.913 1.00 93.50 87 GLU A CA 1
ATOM 704 C C . GLU A 1 87 ? -16.767 -3.079 11.988 1.00 93.50 87 GLU A C 1
ATOM 706 O O . GLU A 1 87 ? -16.472 -2.705 13.119 1.00 93.50 87 GLU A O 1
ATOM 711 N N . ARG A 1 88 ? -16.676 -4.365 11.627 1.00 93.50 88 ARG A N 1
ATOM 712 C CA . ARG A 1 88 ? -16.256 -5.423 12.562 1.00 93.50 88 ARG A CA 1
ATOM 713 C C . ARG A 1 88 ? -14.859 -5.174 13.130 1.00 93.50 88 ARG A C 1
ATOM 715 O O . ARG A 1 88 ? -14.634 -5.366 14.324 1.00 93.50 88 ARG A O 1
ATOM 722 N N . GLN A 1 89 ? -13.917 -4.746 12.287 1.00 92.56 89 GLN A N 1
ATOM 723 C CA . GLN A 1 89 ? -12.569 -4.383 12.733 1.00 92.56 89 GLN A CA 1
ATOM 724 C C . GLN A 1 89 ? -12.601 -3.172 13.669 1.00 92.56 89 GLN A C 1
ATOM 726 O O . GLN A 1 89 ? -11.967 -3.183 14.724 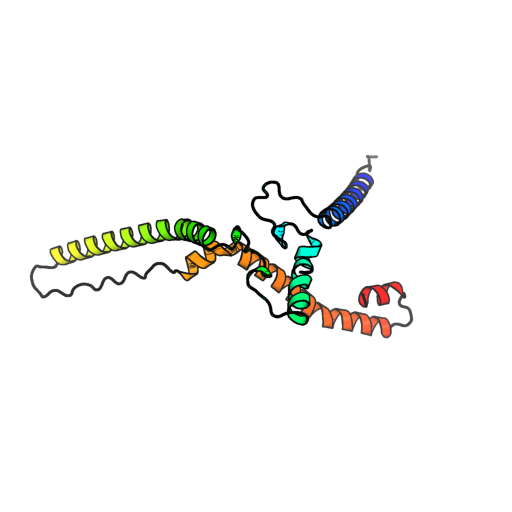1.00 92.56 89 GLN A O 1
ATOM 731 N N . TRP A 1 90 ? -13.378 -2.145 13.328 1.00 94.56 90 TRP A N 1
ATOM 732 C CA . TRP A 1 90 ? -13.552 -0.968 14.167 1.00 94.56 90 TRP A CA 1
ATOM 733 C C . TRP A 1 90 ? -14.131 -1.330 15.535 1.00 94.56 90 TRP A C 1
ATOM 735 O O . TRP A 1 90 ? -13.562 -0.945 16.554 1.00 94.56 90 TRP A O 1
ATOM 745 N N . GLU A 1 91 ? -15.210 -2.112 15.586 1.00 94.62 91 GLU A N 1
ATOM 746 C CA . GLU A 1 91 ? -15.829 -2.557 16.836 1.00 94.62 91 GLU A CA 1
ATOM 747 C C . GLU A 1 91 ? -14.842 -3.315 17.726 1.00 94.62 91 GLU A C 1
ATOM 749 O O . GLU A 1 91 ? -14.785 -3.067 18.935 1.00 94.62 91 GLU A O 1
ATOM 754 N N . TYR A 1 92 ? -14.017 -4.181 17.132 1.00 93.75 92 TYR A N 1
ATOM 755 C CA . TYR A 1 92 ? -12.995 -4.938 17.849 1.00 93.75 92 TYR A CA 1
ATOM 756 C C . TYR A 1 92 ? -12.007 -4.031 18.606 1.00 93.75 92 TYR A C 1
ATOM 758 O O . TYR A 1 92 ? -11.684 -4.309 19.763 1.00 93.75 92 TYR A O 1
ATOM 766 N N . TYR A 1 93 ? -11.568 -2.919 18.006 1.00 92.62 93 TYR A N 1
ATOM 767 C CA . TYR A 1 93 ? -10.656 -1.962 18.651 1.00 92.62 93 TYR A CA 1
ATOM 768 C C . TYR A 1 93 ? -11.376 -0.911 19.512 1.00 92.62 93 TYR A C 1
ATOM 770 O O . TYR A 1 93 ? -10.873 -0.505 20.565 1.00 92.62 93 TYR A O 1
ATOM 778 N N . TRP A 1 94 ? -12.565 -0.474 19.101 1.00 93.62 94 TRP A N 1
ATOM 779 C CA . TRP A 1 94 ? -13.280 0.644 19.712 1.00 93.62 94 TRP A CA 1
ATOM 780 C C . TRP A 1 94 ? -14.041 0.254 20.978 1.00 93.62 94 TRP A C 1
ATOM 782 O O . TRP A 1 94 ? -13.943 0.946 21.995 1.00 93.62 94 TRP A O 1
ATOM 792 N N . VAL A 1 95 ? -14.763 -0.871 20.965 1.00 94.31 95 VAL A N 1
ATOM 793 C CA . VAL A 1 95 ? -15.562 -1.339 22.109 1.00 94.31 95 VAL A CA 1
ATOM 794 C C . VAL A 1 95 ? -14.730 -1.488 23.391 1.00 94.31 95 VAL A C 1
ATOM 796 O O . VAL A 1 95 ? -15.153 -0.952 24.422 1.00 94.31 95 VAL A O 1
ATOM 799 N N . PRO A 1 96 ? -13.561 -2.164 23.405 1.00 93.25 96 PRO A N 1
ATOM 800 C CA . PRO A 1 96 ? -12.760 -2.276 24.624 1.00 93.25 96 PRO A CA 1
ATOM 801 C C . PRO A 1 96 ? -12.197 -0.924 25.082 1.00 93.25 96 PRO A C 1
ATOM 803 O O . PRO A 1 96 ? -12.157 -0.659 26.285 1.00 93.25 96 PRO A O 1
ATOM 806 N N . THR A 1 97 ? -11.810 -0.048 24.152 1.00 92.38 97 THR A N 1
ATOM 807 C CA . THR A 1 97 ? -11.330 1.306 24.468 1.00 92.38 97 THR A CA 1
ATOM 808 C C . THR A 1 97 ? -12.428 2.143 25.123 1.00 92.38 97 THR A C 1
ATOM 810 O O . THR A 1 97 ? -12.199 2.788 26.149 1.00 92.38 97 THR A O 1
ATOM 813 N N . MET A 1 98 ? -13.648 2.073 24.592 1.00 92.38 98 MET A N 1
ATOM 814 C CA . MET A 1 98 ? -14.801 2.795 25.119 1.00 92.38 98 MET A CA 1
ATOM 815 C C . MET A 1 98 ? -15.252 2.248 26.479 1.00 92.38 98 MET A C 1
ATOM 817 O O . MET A 1 98 ? -15.594 3.024 27.370 1.00 92.38 98 MET A O 1
ATOM 821 N N . LYS A 1 99 ? -15.199 0.923 26.685 1.00 93.19 99 LYS A N 1
ATOM 822 C CA . LYS A 1 99 ? -15.462 0.296 27.994 1.00 93.19 99 LYS A CA 1
ATOM 823 C C . LYS A 1 99 ? -14.501 0.817 29.065 1.00 93.19 99 LYS A C 1
ATOM 825 O O . LYS A 1 99 ? -14.963 1.328 30.082 1.00 93.19 99 LYS A O 1
ATOM 830 N N . LYS A 1 100 ? -13.190 0.804 28.790 1.00 92.00 100 LYS A N 1
ATOM 831 C CA . LYS A 1 100 ? -12.161 1.344 29.701 1.00 92.00 100 LYS A CA 1
ATOM 832 C C . LYS A 1 100 ? -12.377 2.827 30.011 1.00 92.00 100 LYS A C 1
ATOM 834 O O . LYS A 1 100 ? -12.240 3.249 31.157 1.00 92.00 100 LYS A O 1
ATOM 839 N N . TYR A 1 101 ? -12.741 3.624 29.006 1.00 91.19 101 TYR A N 1
ATOM 840 C CA . TYR A 1 101 ? -13.055 5.041 29.195 1.00 91.19 101 TYR A CA 1
ATOM 841 C C . TYR A 1 101 ? -14.287 5.252 30.087 1.00 91.19 101 TYR A C 1
ATOM 843 O O . TYR A 1 101 ? -14.248 6.056 31.019 1.00 91.19 101 TYR A O 1
ATOM 851 N N . ASN A 1 102 ? -15.368 4.508 29.841 1.00 90.81 102 ASN A N 1
ATOM 852 C CA . ASN A 1 102 ? -16.599 4.599 30.624 1.00 90.81 102 ASN A CA 1
ATOM 853 C C . ASN A 1 102 ? -16.386 4.175 32.087 1.00 90.81 102 ASN A C 1
ATOM 855 O O . ASN A 1 102 ? -16.903 4.836 32.987 1.00 90.81 102 ASN A O 1
ATOM 859 N N . GLU A 1 103 ? -15.608 3.118 32.332 1.00 91.94 103 GLU A N 1
ATOM 860 C CA . GLU A 1 103 ? -15.236 2.671 33.680 1.00 91.94 103 GLU A CA 1
ATOM 861 C C . GLU A 1 103 ? -14.423 3.735 34.421 1.00 91.94 103 GLU A C 1
ATOM 863 O O . GLU A 1 103 ? -14.776 4.102 35.543 1.00 91.94 103 GLU A O 1
ATOM 868 N N . LYS A 1 104 ? -13.403 4.304 33.766 1.00 89.44 104 LYS A N 1
ATOM 869 C CA . LYS A 1 104 ? -12.582 5.381 34.335 1.00 89.44 104 LYS A CA 1
ATOM 870 C C . LYS A 1 104 ? -13.412 6.628 34.643 1.00 89.44 104 LYS A C 1
ATOM 872 O O . LYS A 1 104 ? -13.249 7.244 35.692 1.00 89.44 104 LYS A O 1
ATOM 877 N N . ARG A 1 105 ? -14.349 6.985 33.760 1.00 88.31 105 ARG A N 1
ATOM 878 C CA . ARG A 1 105 ? -15.276 8.102 33.988 1.00 88.31 105 ARG A CA 1
ATOM 879 C C . ARG A 1 105 ? -16.181 7.855 35.193 1.00 88.31 105 ARG A C 1
ATOM 881 O O . ARG A 1 105 ? -16.432 8.788 35.949 1.00 88.31 105 ARG A O 1
ATOM 888 N N . ARG A 1 106 ? -16.662 6.621 35.378 1.00 87.81 106 ARG A N 1
ATOM 889 C CA . ARG A 1 106 ? -17.497 6.247 36.528 1.00 87.81 106 ARG A CA 1
ATOM 890 C C . ARG A 1 106 ? -16.718 6.342 37.842 1.00 87.81 106 ARG A C 1
ATOM 892 O O . ARG A 1 106 ? -17.225 6.947 38.776 1.00 87.81 106 ARG A O 1
ATOM 899 N N . GLN A 1 107 ? -15.485 5.835 37.879 1.00 89.25 107 GLN A N 1
ATOM 900 C CA . GLN A 1 107 ? -14.613 5.919 39.059 1.00 89.25 107 GLN A CA 1
ATOM 901 C C . GLN A 1 107 ? -14.353 7.371 39.479 1.00 89.25 107 GLN A C 1
ATOM 903 O O . GLN A 1 107 ? -14.572 7.728 40.631 1.00 89.25 107 GLN A O 1
ATOM 908 N N . LEU A 1 108 ? -13.982 8.238 38.532 1.00 87.06 108 LEU A N 1
ATOM 909 C CA . LEU A 1 108 ? -13.732 9.654 38.826 1.00 87.06 108 LEU A CA 1
ATOM 910 C C . LEU A 1 108 ? -14.985 10.381 39.326 1.00 87.06 108 LEU A C 1
ATOM 912 O O . LEU A 1 108 ? -14.905 11.237 40.206 1.00 87.06 108 LEU A O 1
ATOM 916 N N . LEU A 1 109 ? -16.153 10.041 38.775 1.00 86.06 109 LEU A N 1
ATOM 917 C CA . LEU A 1 109 ? -17.425 10.599 39.225 1.00 86.06 109 LEU A CA 1
ATOM 918 C C . LEU A 1 109 ? -17.762 10.166 40.660 1.00 86.06 109 LEU A C 1
ATOM 920 O O . LEU A 1 109 ? -18.226 10.987 41.450 1.00 86.06 109 LEU A O 1
ATOM 924 N N . GLU A 1 110 ? -17.512 8.901 41.002 1.00 86.00 110 GLU A N 1
ATOM 925 C CA . GLU A 1 110 ? -17.691 8.372 42.358 1.00 86.00 110 GLU A CA 1
ATOM 926 C C . GLU A 1 110 ? -16.726 9.034 43.358 1.00 86.00 110 GLU A C 1
ATOM 928 O O . GLU A 1 110 ? -17.164 9.470 44.424 1.00 86.00 110 GLU A O 1
ATOM 933 N N . GLU A 1 111 ? -15.450 9.205 42.999 1.00 84.69 111 GLU A N 1
ATOM 934 C CA . GLU A 1 111 ? -14.444 9.895 43.824 1.00 84.69 111 GLU A CA 1
ATOM 935 C C . GLU A 1 111 ? -14.799 11.367 44.076 1.00 84.69 111 GLU A C 1
ATOM 937 O O . GLU A 1 111 ? -14.711 11.852 45.208 1.00 84.69 111 GLU A O 1
ATOM 942 N N . ALA A 1 112 ? -15.260 12.085 43.048 1.00 82.75 112 ALA A N 1
ATOM 943 C CA . ALA A 1 112 ? -15.712 13.470 43.171 1.00 82.75 112 ALA A CA 1
ATOM 944 C C . ALA A 1 112 ? -16.975 13.607 44.040 1.00 82.75 112 ALA A C 1
ATOM 946 O O . ALA A 1 112 ? -17.134 14.563 44.805 1.00 82.75 112 ALA A O 1
ATOM 947 N N . LEU A 1 113 ? -17.889 12.639 43.948 1.00 83.31 113 LEU A N 1
ATOM 948 C CA . LEU A 1 113 ? -19.075 12.583 44.799 1.00 83.31 113 LEU A CA 1
ATOM 949 C C . LEU A 1 113 ? -18.698 12.272 46.257 1.00 83.31 113 LEU A C 1
ATOM 951 O O . LEU A 1 113 ? -19.292 12.827 47.181 1.00 83.31 113 LEU A O 1
ATOM 955 N N . MET A 1 114 ? -17.693 11.423 46.482 1.00 80.56 114 MET A N 1
ATOM 956 C CA . MET A 1 114 ? -17.193 11.100 47.820 1.00 80.56 114 MET A CA 1
ATOM 957 C C . MET A 1 114 ? -16.498 12.302 48.472 1.00 80.56 114 MET A C 1
ATOM 959 O O . MET A 1 114 ? -16.819 12.662 49.604 1.00 80.56 114 MET A O 1
ATOM 963 N N . THR A 1 115 ? -15.596 12.967 47.747 1.00 77.75 115 THR A N 1
ATOM 964 C CA . THR A 1 115 ? -14.884 14.168 48.221 1.00 77.75 115 THR A CA 1
ATOM 965 C C . THR A 1 115 ? -15.821 15.349 48.460 1.00 77.75 115 THR A C 1
ATOM 967 O O . THR A 1 115 ? -15.682 16.028 49.474 1.00 77.75 115 THR A O 1
ATOM 970 N N . SER A 1 116 ? -16.823 15.568 47.601 1.00 74.12 116 SER A N 1
ATOM 971 C CA . SER A 1 116 ? -17.837 16.608 47.846 1.00 74.12 116 SER A CA 1
ATOM 972 C C . SER A 1 116 ? -18.703 16.316 49.075 1.00 74.12 116 SER A C 1
ATOM 974 O O . SER A 1 116 ? -18.975 17.231 49.848 1.00 74.12 116 SER A O 1
ATOM 976 N N . LYS A 1 117 ? -19.083 15.054 49.329 1.00 76.12 117 LYS A N 1
ATOM 977 C CA . LYS A 1 117 ? -19.777 14.670 50.574 1.00 76.12 117 LYS A CA 1
ATOM 978 C C . LYS A 1 117 ? -18.923 14.903 51.823 1.00 76.12 117 LYS A C 1
ATOM 980 O O . LYS A 1 117 ? -19.457 15.364 52.824 1.00 76.12 117 LYS A O 1
ATOM 985 N N . LEU A 1 118 ? -17.620 14.620 51.760 1.00 72.12 118 LEU A N 1
ATOM 986 C CA . LEU A 1 118 ? -16.669 14.885 52.850 1.00 72.12 118 LEU A CA 1
ATOM 987 C C . LEU A 1 118 ? -16.461 16.393 53.100 1.00 72.12 118 LEU A C 1
ATOM 989 O O . LEU A 1 118 ? -16.313 16.798 54.249 1.00 72.12 118 LEU A O 1
ATOM 993 N N . MET A 1 119 ? -16.481 17.228 52.053 1.00 64.88 119 MET A N 1
ATOM 994 C CA . MET A 1 119 ? -16.338 18.692 52.154 1.00 64.88 119 MET A CA 1
ATOM 995 C C . MET A 1 119 ? -17.643 19.446 52.469 1.00 64.88 119 MET A C 1
ATOM 997 O O . MET A 1 119 ? -17.594 20.620 52.830 1.00 64.88 119 MET A O 1
ATOM 1001 N N . SER A 1 120 ? -18.813 18.805 52.367 1.00 56.03 120 SER A N 1
ATOM 1002 C CA . SER A 1 120 ? -20.136 19.422 52.561 1.00 56.03 120 SER A CA 1
ATOM 1003 C C . SER A 1 120 ? -20.500 19.657 54.040 1.00 56.03 120 SER A C 1
ATOM 1005 O O . SER A 1 120 ? -21.588 19.293 54.484 1.00 56.03 120 SER A O 1
ATOM 1007 N N . ASN A 1 121 ? -19.624 20.336 54.784 1.00 55.53 121 ASN A N 1
ATOM 1008 C CA . ASN A 1 121 ? -19.956 20.977 56.063 1.00 55.53 121 ASN A CA 1
ATOM 1009 C C . ASN A 1 121 ? -20.176 22.498 55.939 1.00 55.53 121 ASN A C 1
ATOM 1011 O O . ASN A 1 121 ? -20.168 23.215 56.934 1.00 55.53 121 ASN A O 1
ATOM 1015 N N . GLY A 1 122 ? -20.451 22.987 54.726 1.00 50.28 122 GLY A N 1
ATOM 1016 C CA . GLY A 1 122 ? -20.985 24.329 54.504 1.00 50.28 122 GLY A CA 1
ATOM 1017 C C . GLY A 1 122 ? -20.184 25.130 53.494 1.00 50.28 122 GLY A C 1
ATOM 1018 O O . GLY A 1 122 ? -19.291 25.877 53.864 1.00 50.28 122 GLY A O 1
ATOM 1019 N N . THR A 1 123 ? -20.508 24.984 52.212 1.00 41.53 123 THR A N 1
ATOM 1020 C CA . THR A 1 123 ? -20.773 26.072 51.251 1.00 41.53 123 THR A CA 1
ATOM 1021 C C . THR A 1 123 ? -20.966 25.474 49.855 1.00 41.53 123 THR A C 1
ATOM 1023 O O . THR A 1 123 ? -20.491 24.390 49.538 1.00 41.53 123 THR A O 1
ATOM 1026 N N . SER A 1 124 ? -21.798 26.168 49.089 1.00 46.22 124 SER A N 1
ATOM 1027 C CA . SER A 1 124 ? -22.420 25.867 47.803 1.00 46.22 124 SER A CA 1
ATOM 1028 C C . SER A 1 124 ? -21.683 24.964 46.803 1.00 46.22 124 SER A C 1
ATOM 1030 O O . SER A 1 124 ? -20.502 25.116 46.517 1.00 46.22 124 SER A O 1
ATOM 1032 N N . GLN A 1 125 ? -22.487 24.082 46.200 1.00 48.59 125 GLN A N 1
ATOM 1033 C CA . GLN A 1 125 ? -22.187 23.181 45.091 1.00 48.59 125 GLN A CA 1
ATOM 1034 C C . GLN A 1 125 ? -21.507 23.874 43.895 1.00 48.59 125 GLN A C 1
ATOM 1036 O O . GLN A 1 125 ? -22.180 24.387 43.001 1.00 48.59 125 GLN A O 1
ATOM 1041 N N . GLU A 1 126 ? -20.187 23.766 43.785 1.00 45.88 126 GLU A N 1
ATOM 1042 C CA . GLU A 1 126 ? -19.560 23.657 42.470 1.00 45.88 126 GLU A CA 1
ATOM 1043 C C . GLU A 1 126 ? -19.690 22.198 42.023 1.00 45.88 126 GLU A C 1
ATOM 1045 O O . GLU A 1 126 ? -19.055 21.298 42.572 1.00 45.88 126 GLU A O 1
ATOM 1050 N N . LYS A 1 127 ? -20.550 21.937 41.029 1.00 49.00 127 LYS A N 1
ATOM 1051 C CA . LYS A 1 127 ? -20.481 20.686 40.265 1.00 49.00 127 LYS A CA 1
ATOM 1052 C C . LYS A 1 127 ? -19.096 20.650 39.633 1.00 49.00 127 LYS A C 1
ATOM 1054 O O . LYS A 1 127 ? -18.877 21.319 38.624 1.00 49.00 127 LYS A O 1
ATOM 1059 N N . SER A 1 128 ? -18.175 19.904 40.237 1.00 53.25 128 SER A N 1
ATOM 1060 C CA . SER A 1 128 ? -16.861 19.649 39.665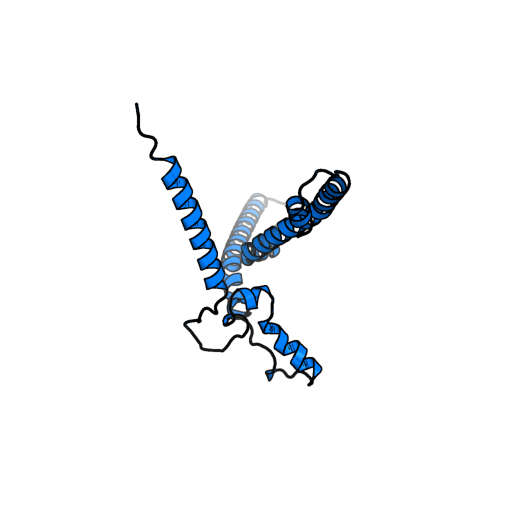 1.00 53.25 128 SER A CA 1
ATOM 1061 C C . SER A 1 128 ? -17.073 19.161 38.234 1.00 53.25 128 SER A C 1
ATOM 1063 O O . SER A 1 128 ? -17.689 18.129 37.967 1.00 53.25 128 SER A O 1
ATOM 1065 N N . ASN A 1 129 ? -16.666 19.990 37.278 1.00 54.62 129 ASN A N 1
ATOM 1066 C CA . ASN A 1 129 ? -16.784 19.697 35.862 1.00 54.62 129 ASN A CA 1
ATOM 1067 C C . ASN A 1 129 ? -15.669 18.692 35.551 1.00 54.62 129 ASN A C 1
ATOM 1069 O O . ASN A 1 129 ? -14.571 19.075 35.154 1.00 54.62 129 ASN A O 1
ATOM 1073 N N . ILE A 1 130 ? -15.898 17.413 35.861 1.00 63.03 130 ILE A N 1
ATOM 1074 C CA . ILE A 1 130 ? -14.916 16.346 35.647 1.00 63.03 130 ILE A CA 1
ATOM 1075 C C . ILE A 1 130 ? -14.764 16.169 34.137 1.00 63.03 130 ILE A C 1
ATOM 1077 O O . ILE A 1 130 ? -15.526 15.453 33.487 1.00 63.03 130 ILE A O 1
ATOM 1081 N N . LYS A 1 131 ? -13.787 16.866 33.560 1.00 64.94 131 LYS A N 1
ATOM 1082 C CA . LYS A 1 131 ? -13.431 16.746 32.150 1.00 64.94 131 LYS A CA 1
ATOM 1083 C C . LYS A 1 131 ? -12.504 15.549 31.993 1.00 64.94 131 LYS A C 1
ATOM 1085 O O . LYS A 1 131 ? -11.301 15.662 32.191 1.00 64.94 131 LYS A O 1
ATOM 1090 N N . LEU A 1 132 ? -13.072 14.393 31.655 1.00 76.44 132 LEU A N 1
ATOM 1091 C CA . LEU A 1 132 ? -12.282 13.269 31.165 1.00 76.44 132 LEU A CA 1
ATOM 1092 C C . LEU A 1 132 ? -12.182 13.371 29.646 1.00 76.44 132 LEU A C 1
ATOM 1094 O O . LEU A 1 132 ? -13.200 13.268 28.953 1.00 76.44 132 LEU A O 1
ATOM 1098 N N . GLU A 1 133 ? -10.964 13.556 29.142 1.00 81.25 133 GLU A N 1
ATOM 1099 C CA . GLU A 1 133 ? -10.709 13.616 27.705 1.00 81.25 133 GLU A CA 1
ATOM 1100 C C . GLU A 1 133 ? -11.209 12.334 27.027 1.00 81.25 133 GLU A C 1
ATOM 1102 O O . GLU A 1 133 ? -10.866 11.233 27.476 1.00 81.25 133 GLU A O 1
ATOM 1107 N N . PRO A 1 134 ? -12.064 12.448 25.995 1.00 83.06 134 PRO A N 1
ATOM 1108 C CA . PRO A 1 134 ? -12.588 11.286 25.299 1.00 83.06 134 PRO A CA 1
ATOM 1109 C C . PRO A 1 134 ? -11.448 10.486 24.657 1.00 83.06 134 PRO A C 1
ATOM 1111 O O . PRO A 1 134 ? -10.406 11.049 24.312 1.00 83.06 134 PRO A O 1
ATOM 1114 N N . PRO A 1 135 ? -11.629 9.169 24.465 1.00 87.25 135 PRO A N 1
ATOM 1115 C CA . PRO A 1 135 ? -10.626 8.361 23.797 1.00 87.25 135 PRO A CA 1
ATOM 1116 C C . PRO A 1 135 ? -10.400 8.896 22.380 1.00 87.25 135 PRO A C 1
ATOM 1118 O O . PRO A 1 135 ? -11.350 9.196 21.654 1.00 87.25 135 PRO A O 1
ATOM 1121 N N . SER A 1 136 ? -9.133 9.009 21.980 1.00 91.19 136 SER A N 1
ATOM 1122 C CA . SER A 1 136 ? -8.783 9.502 20.648 1.00 91.19 136 SER A CA 1
ATOM 1123 C C . SER A 1 136 ? -9.260 8.527 19.572 1.00 91.19 136 SER A C 1
ATOM 1125 O O . SER A 1 136 ? -8.801 7.384 19.488 1.00 91.19 136 SER A O 1
ATOM 1127 N N . VAL A 1 137 ? -10.173 8.993 18.721 1.00 92.94 137 VAL A N 1
ATOM 1128 C CA . VAL A 1 137 ? -10.648 8.253 17.543 1.00 92.94 137 VAL A CA 1
ATOM 1129 C C . VAL A 1 137 ? -9.492 8.019 16.570 1.00 92.94 137 VAL A C 1
ATOM 1131 O O . VAL A 1 137 ? -9.307 6.904 16.090 1.00 92.94 137 VAL A O 1
ATOM 1134 N N . VAL A 1 138 ? -8.653 9.039 16.359 1.00 92.69 138 VAL A N 1
ATOM 1135 C CA . VAL A 1 138 ? -7.501 8.991 15.445 1.00 92.69 138 VAL A CA 1
ATOM 1136 C C . VAL A 1 138 ? -6.515 7.897 15.846 1.00 92.69 138 VAL A C 1
ATOM 1138 O O . VAL A 1 138 ? -6.015 7.182 14.985 1.00 92.69 138 VAL A O 1
ATOM 1141 N N . TYR A 1 139 ? -6.275 7.707 17.145 1.00 91.62 139 TYR A N 1
ATOM 1142 C CA . TYR A 1 139 ? -5.389 6.642 17.616 1.00 91.62 139 TYR A CA 1
ATOM 1143 C C . TYR A 1 139 ? -5.936 5.241 17.304 1.00 91.62 139 TYR A C 1
ATOM 1145 O O . TYR A 1 139 ? -5.185 4.364 16.884 1.00 91.62 139 TYR A O 1
ATOM 1153 N N . ASN A 1 140 ? -7.244 5.023 17.474 1.00 92.12 140 ASN A N 1
ATOM 1154 C CA . ASN A 1 140 ? -7.867 3.731 17.173 1.00 92.12 140 ASN A CA 1
ATOM 1155 C C . ASN A 1 140 ? -7.912 3.464 15.663 1.00 92.12 140 ASN A C 1
ATOM 1157 O O . ASN A 1 140 ? -7.628 2.348 15.236 1.00 92.12 140 ASN A O 1
ATOM 1161 N N . LEU A 1 141 ? -8.184 4.496 14.858 1.00 93.06 141 LEU A N 1
ATOM 1162 C CA . LEU A 1 141 ? -8.076 4.415 13.399 1.00 93.06 141 LEU A CA 1
ATOM 1163 C C . LEU A 1 141 ? -6.645 4.077 12.975 1.00 93.06 141 LEU A C 1
ATOM 1165 O O . LEU A 1 141 ? -6.435 3.179 12.165 1.00 93.06 141 LEU A O 1
ATOM 1169 N N . PHE A 1 142 ? -5.650 4.736 13.571 1.00 92.88 142 PHE A N 1
ATOM 1170 C CA . PHE A 1 142 ? -4.252 4.424 13.304 1.00 92.88 142 PHE A CA 1
ATOM 1171 C C . PHE A 1 142 ? -3.922 2.972 13.665 1.00 92.88 142 PHE A C 1
ATOM 1173 O O . PHE A 1 142 ? -3.263 2.297 12.888 1.00 92.88 142 PHE A O 1
ATOM 1180 N N . GLN A 1 143 ? -4.418 2.451 14.791 1.00 91.06 143 GLN A N 1
ATOM 1181 C CA . GLN A 1 143 ? -4.205 1.049 15.167 1.00 91.06 143 GLN A CA 1
ATOM 1182 C C . GLN A 1 143 ? -4.839 0.053 14.189 1.00 91.06 143 GLN A C 1
ATOM 1184 O O . GLN A 1 143 ? -4.231 -0.985 13.923 1.00 91.06 143 GLN A O 1
ATOM 1189 N N . MET A 1 144 ? -6.014 0.374 13.640 1.00 92.62 144 MET A N 1
ATOM 1190 C CA . MET A 1 144 ? -6.692 -0.436 12.624 1.00 92.62 144 MET A CA 1
ATOM 1191 C C . MET A 1 144 ? -5.902 -0.478 11.305 1.00 92.62 144 MET A C 1
ATOM 1193 O O . MET A 1 144 ? -5.736 -1.548 10.728 1.00 92.62 144 MET A O 1
ATOM 1197 N N . PHE A 1 145 ? -5.355 0.657 10.859 1.00 93.19 145 PHE A N 1
ATOM 1198 C CA . PHE A 1 145 ? -4.679 0.793 9.558 1.00 93.19 145 PHE A CA 1
ATOM 1199 C C . PHE A 1 145 ? -3.143 0.827 9.632 1.00 93.19 145 PHE A C 1
ATOM 1201 O O . PHE A 1 145 ? -2.476 1.134 8.645 1.00 93.19 145 PHE A O 1
ATOM 1208 N N . LYS A 1 146 ? -2.540 0.523 10.786 1.00 93.12 146 LYS A N 1
ATOM 1209 C CA . LYS A 1 146 ? -1.095 0.717 11.019 1.00 93.12 146 LYS A CA 1
ATOM 1210 C C . LYS A 1 146 ? -0.195 0.011 10.008 1.00 93.12 146 LYS A C 1
ATOM 1212 O O . LYS A 1 146 ? 0.861 0.536 9.676 1.00 93.12 146 LYS A O 1
ATOM 1217 N N . TYR A 1 147 ? -0.590 -1.173 9.542 1.00 92.81 147 TYR A N 1
ATOM 1218 C CA . TYR A 1 147 ? 0.209 -1.949 8.596 1.00 92.81 147 TYR A CA 1
ATOM 1219 C C . TYR A 1 147 ? 0.169 -1.329 7.199 1.00 92.81 147 TYR A C 1
ATOM 1221 O O . TYR A 1 147 ? 1.223 -1.172 6.591 1.00 92.81 147 TYR A O 1
ATOM 1229 N N . GLU A 1 148 ? -1.004 -0.878 6.752 1.00 92.75 148 GLU A N 1
ATOM 1230 C CA . GLU A 1 148 ? -1.164 -0.132 5.497 1.00 92.75 148 GLU A CA 1
ATOM 1231 C C . GLU A 1 148 ? -0.327 1.155 5.514 1.00 92.75 148 GLU A C 1
ATOM 1233 O O . GLU A 1 148 ? 0.444 1.427 4.592 1.00 92.75 148 GLU A O 1
ATOM 1238 N N . PHE A 1 149 ? -0.388 1.911 6.617 1.00 94.25 149 PHE A N 1
ATOM 1239 C CA . PHE A 1 149 ? 0.427 3.115 6.780 1.00 94.25 149 PHE A CA 1
ATOM 1240 C C . PHE A 1 149 ? 1.926 2.818 6.801 1.00 94.25 149 PHE A C 1
ATOM 1242 O O . PHE A 1 149 ? 2.694 3.541 6.169 1.00 94.25 149 PHE A O 1
ATOM 1249 N N . LEU A 1 150 ? 2.360 1.766 7.501 1.00 94.88 150 LEU A N 1
ATOM 1250 C CA . LEU A 1 150 ? 3.776 1.412 7.592 1.00 94.88 150 LEU A CA 1
ATOM 1251 C C . LEU A 1 150 ? 4.338 0.984 6.232 1.00 94.88 150 LEU A C 1
ATOM 1253 O O . LEU A 1 150 ? 5.430 1.412 5.861 1.00 94.88 150 LEU A O 1
ATOM 1257 N N . VAL A 1 151 ? 3.585 0.184 5.475 1.00 94.69 151 VAL A N 1
ATOM 1258 C CA . VAL A 1 151 ? 3.969 -0.237 4.122 1.00 94.69 151 VAL A CA 1
ATOM 1259 C C . VAL A 1 151 ? 4.028 0.970 3.189 1.00 94.69 151 VAL A C 1
ATOM 1261 O O . VAL A 1 151 ? 5.036 1.162 2.510 1.00 94.69 151 VAL A O 1
ATOM 1264 N N . SER A 1 152 ? 3.010 1.837 3.211 1.00 95.06 152 SER A N 1
ATOM 1265 C CA . SER A 1 152 ? 3.009 3.068 2.415 1.00 95.06 152 SER A CA 1
ATOM 1266 C C . SER A 1 152 ? 4.191 3.974 2.760 1.00 95.06 152 SER A C 1
ATOM 1268 O O . SER A 1 152 ? 4.823 4.519 1.856 1.00 95.06 152 SER A O 1
ATOM 1270 N N . MET A 1 153 ? 4.501 4.134 4.047 1.00 96.06 153 MET A N 1
ATOM 1271 C CA . MET A 1 153 ? 5.633 4.933 4.508 1.00 96.06 153 MET A CA 1
ATOM 1272 C C . MET A 1 153 ? 6.963 4.331 4.047 1.00 96.06 153 MET A C 1
ATOM 1274 O O . MET A 1 153 ? 7.830 5.068 3.586 1.00 96.06 153 MET A O 1
ATOM 1278 N N . GLY A 1 154 ? 7.113 3.005 4.115 1.00 96.19 154 GLY A N 1
ATOM 1279 C CA . GLY A 1 154 ? 8.300 2.299 3.633 1.00 96.19 154 GLY A CA 1
ATOM 1280 C C . GLY A 1 154 ? 8.513 2.473 2.129 1.00 96.19 154 GLY A C 1
ATOM 1281 O O . GLY A 1 154 ? 9.588 2.891 1.707 1.00 96.19 154 GLY A O 1
ATOM 1282 N N . ILE A 1 155 ? 7.473 2.237 1.321 1.00 93.94 155 ILE A N 1
ATOM 1283 C CA . ILE A 1 155 ? 7.525 2.425 -0.139 1.00 93.94 155 ILE A CA 1
ATOM 1284 C C . ILE A 1 155 ? 7.855 3.880 -0.482 1.00 93.94 155 ILE A C 1
ATOM 1286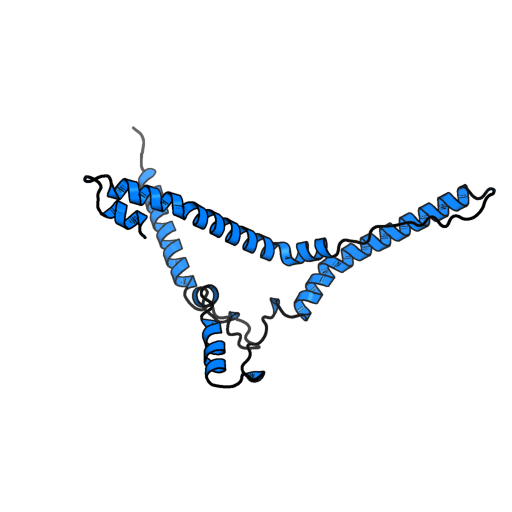 O O . ILE A 1 155 ? 8.688 4.145 -1.351 1.00 93.94 155 ILE A O 1
ATOM 1290 N N . LYS A 1 156 ? 7.234 4.833 0.220 1.00 95.06 156 LYS A N 1
ATOM 1291 C CA . LYS A 1 156 ? 7.483 6.258 0.006 1.00 95.06 156 LYS A CA 1
ATOM 1292 C C . LYS A 1 156 ? 8.924 6.639 0.342 1.00 95.06 156 LYS A C 1
ATOM 1294 O O . LYS A 1 156 ? 9.562 7.315 -0.456 1.00 95.06 156 LYS A O 1
ATOM 1299 N N . LEU A 1 157 ? 9.459 6.144 1.456 1.00 96.50 157 LEU A N 1
ATOM 1300 C CA . LEU A 1 157 ? 10.851 6.368 1.840 1.00 96.50 157 LEU A CA 1
ATOM 1301 C C . LEU A 1 157 ? 11.815 5.807 0.791 1.00 96.50 157 LEU A C 1
ATOM 1303 O O . LEU A 1 157 ? 12.738 6.508 0.385 1.00 96.50 157 LEU A O 1
ATOM 1307 N N . CYS A 1 158 ? 11.585 4.585 0.300 1.00 94.31 158 CYS A N 1
ATOM 1308 C CA . CYS A 1 158 ? 12.378 4.024 -0.795 1.00 94.31 158 CYS A CA 1
ATOM 1309 C C . CYS A 1 158 ? 12.316 4.916 -2.041 1.00 94.31 158 CYS A C 1
ATOM 1311 O O . CYS A 1 158 ? 13.355 5.248 -2.603 1.00 94.31 158 CYS A O 1
ATOM 1313 N N . SER A 1 159 ? 11.120 5.357 -2.437 1.00 94.75 159 SER A N 1
ATOM 1314 C CA . SER A 1 159 ? 10.943 6.288 -3.557 1.00 94.75 159 SER A CA 1
ATOM 1315 C C . SER A 1 159 ? 11.743 7.580 -3.365 1.00 94.75 159 SER A C 1
ATOM 1317 O O . SER A 1 159 ? 12.378 8.048 -4.305 1.00 94.75 159 SER A O 1
ATOM 1319 N N . ASP A 1 160 ? 11.721 8.166 -2.171 1.00 96.25 160 ASP A N 1
ATOM 1320 C CA . ASP A 1 160 ? 12.420 9.422 -1.892 1.00 96.25 160 ASP A CA 1
ATOM 1321 C C . ASP A 1 160 ? 13.949 9.232 -1.925 1.00 96.25 160 ASP A C 1
ATOM 1323 O O . ASP A 1 160 ? 14.664 10.048 -2.504 1.00 96.25 160 ASP A O 1
ATOM 1327 N N . VAL A 1 161 ? 14.457 8.106 -1.409 1.00 95.12 161 VAL A N 1
ATOM 1328 C CA . VAL A 1 161 ? 15.879 7.732 -1.524 1.00 95.12 161 VAL A CA 1
ATOM 1329 C C . VAL A 1 161 ? 16.294 7.556 -2.988 1.00 95.12 161 VAL A C 1
ATOM 1331 O O . VAL A 1 161 ? 17.338 8.070 -3.388 1.00 95.12 161 VAL A O 1
ATOM 1334 N N . LEU A 1 162 ? 15.477 6.882 -3.804 1.00 91.00 162 LEU A N 1
ATOM 1335 C CA . LEU A 1 162 ? 15.741 6.721 -5.238 1.00 91.00 162 LEU A CA 1
ATOM 1336 C C . LEU A 1 162 ? 15.753 8.073 -5.966 1.00 91.00 162 LEU A C 1
ATOM 1338 O O . LEU A 1 162 ? 16.612 8.309 -6.814 1.00 91.00 162 LEU A O 1
ATOM 1342 N N . GLN A 1 163 ? 14.852 8.992 -5.612 1.00 92.56 163 GLN A N 1
ATOM 1343 C CA . GLN A 1 163 ? 14.848 10.343 -6.179 1.00 92.56 163 GLN A CA 1
ATOM 1344 C C . GLN A 1 163 ? 16.114 11.124 -5.812 1.00 92.56 163 GLN A C 1
ATOM 1346 O O . GLN A 1 163 ? 16.662 11.828 -6.660 1.00 92.56 163 GLN A O 1
ATOM 1351 N N . PHE A 1 164 ? 16.625 10.962 -4.590 1.00 92.62 164 PHE A N 1
ATOM 1352 C CA . PHE A 1 164 ? 17.903 11.554 -4.196 1.00 92.62 164 PHE A CA 1
ATOM 1353 C C . PHE A 1 164 ? 19.110 10.898 -4.864 1.00 92.62 164 PHE A C 1
ATOM 1355 O O . PHE A 1 164 ? 20.121 11.573 -5.031 1.00 92.62 164 PHE A O 1
ATOM 1362 N N . ALA A 1 165 ? 19.023 9.633 -5.282 1.00 92.31 165 ALA A N 1
ATOM 1363 C CA . ALA A 1 165 ? 20.096 8.955 -6.011 1.00 92.31 165 ALA A CA 1
ATOM 1364 C C . ALA A 1 165 ? 20.313 9.526 -7.425 1.00 92.31 165 ALA A C 1
ATOM 1366 O O . ALA A 1 165 ? 21.425 9.458 -7.945 1.00 92.31 165 ALA A O 1
ATOM 1367 N N . ASN A 1 166 ? 19.289 10.139 -8.025 1.00 90.50 166 ASN A N 1
ATOM 1368 C CA . ASN A 1 166 ? 19.338 10.685 -9.384 1.00 90.50 166 ASN A CA 1
ATOM 1369 C C . ASN A 1 166 ? 20.508 11.676 -9.633 1.00 90.50 166 ASN A C 1
ATOM 1371 O O . ASN A 1 166 ? 21.304 11.435 -10.540 1.00 90.50 166 ASN A O 1
ATOM 1375 N N . PRO A 1 167 ? 20.710 12.748 -8.833 1.00 91.31 167 PRO A N 1
ATOM 1376 C CA . PRO A 1 167 ? 21.859 13.645 -9.008 1.00 91.31 167 PRO A CA 1
ATOM 1377 C C . PRO A 1 167 ? 23.219 12.963 -8.792 1.00 91.31 167 PRO A C 1
ATOM 1379 O O . PRO A 1 167 ? 24.195 13.352 -9.429 1.00 91.31 167 PRO A O 1
ATOM 1382 N N . PHE A 1 168 ? 23.308 11.947 -7.926 1.00 90.12 168 PHE A N 1
ATOM 1383 C CA . PHE A 1 168 ? 24.554 11.196 -7.747 1.00 90.12 168 PHE A CA 1
ATOM 1384 C C . PHE A 1 168 ? 24.878 10.371 -8.989 1.00 90.12 168 PHE A C 1
ATOM 1386 O O . PHE A 1 168 ? 25.990 10.455 -9.496 1.00 90.12 168 PHE A O 1
ATOM 1393 N N . LEU A 1 169 ? 23.899 9.638 -9.518 1.00 89.69 169 LEU A N 1
ATOM 1394 C CA . LEU A 1 169 ? 24.051 8.839 -10.732 1.00 89.69 169 LEU A CA 1
ATOM 1395 C C . LEU A 1 169 ? 24.433 9.709 -11.940 1.00 89.69 169 LEU A C 1
ATOM 1397 O O . LEU A 1 169 ? 25.317 9.338 -12.710 1.00 89.69 169 LEU A O 1
ATOM 1401 N N . LEU A 1 170 ? 23.861 10.912 -12.045 1.00 90.69 170 LEU A N 1
ATOM 1402 C CA . LEU A 1 170 ? 24.233 11.880 -13.075 1.00 90.69 170 LEU A CA 1
ATOM 1403 C C . LEU A 1 170 ? 25.685 12.365 -12.926 1.00 90.69 170 LEU A C 1
ATOM 1405 O O . LEU A 1 170 ? 26.394 12.451 -13.925 1.00 90.69 170 LEU A O 1
ATOM 1409 N N . ASN A 1 171 ? 26.155 12.634 -11.704 1.00 91.12 171 ASN A N 1
ATOM 1410 C CA . ASN A 1 171 ? 27.555 13.006 -11.469 1.00 91.12 171 ASN A CA 1
ATOM 1411 C C . ASN A 1 171 ? 28.522 11.863 -11.813 1.00 91.12 171 ASN A C 1
ATOM 1413 O O . ASN A 1 171 ? 29.517 12.105 -12.487 1.00 91.12 171 ASN A O 1
ATOM 1417 N N . LEU A 1 172 ? 28.204 10.618 -11.436 1.00 89.31 172 LEU A N 1
ATOM 1418 C CA . LEU A 1 172 ? 29.011 9.450 -11.818 1.00 89.31 172 LEU A CA 1
ATOM 1419 C C . LEU A 1 172 ? 29.080 9.283 -13.343 1.00 89.31 172 LEU A C 1
ATOM 1421 O O . LEU A 1 172 ? 30.129 8.932 -13.885 1.00 89.31 172 LEU A O 1
ATOM 1425 N N . LEU A 1 173 ? 27.975 9.553 -14.042 1.00 89.69 173 LEU A N 1
ATOM 1426 C CA . LEU A 1 173 ? 27.940 9.532 -15.500 1.00 89.69 173 LEU A CA 1
ATOM 1427 C C . LEU A 1 173 ? 28.794 10.658 -16.109 1.00 89.69 173 LEU A C 1
ATOM 1429 O O . LEU A 1 173 ? 29.512 10.412 -17.077 1.00 89.69 173 LEU A O 1
ATOM 1433 N N . LEU A 1 174 ? 28.751 11.874 -15.551 1.00 88.62 174 LEU A N 1
ATOM 1434 C CA . LEU A 1 174 ? 29.586 12.997 -15.998 1.00 88.62 174 LEU A CA 1
ATOM 1435 C C . LEU A 1 174 ? 31.083 12.723 -15.799 1.00 88.62 174 LEU A C 1
ATOM 1437 O O . LEU A 1 174 ? 31.879 13.005 -16.700 1.00 88.62 174 LEU A O 1
ATOM 1441 N N . ASP A 1 175 ? 31.458 12.137 -14.663 1.00 87.50 175 ASP A N 1
ATOM 1442 C CA . ASP A 1 175 ? 32.840 11.738 -14.386 1.00 87.50 175 ASP A CA 1
ATOM 1443 C C . ASP A 1 175 ? 33.302 10.650 -15.367 1.00 87.50 175 ASP A C 1
ATOM 1445 O O . ASP A 1 175 ? 34.393 10.749 -15.927 1.00 87.50 175 ASP A O 1
ATOM 1449 N N . TYR A 1 176 ? 32.447 9.661 -15.662 1.00 87.81 176 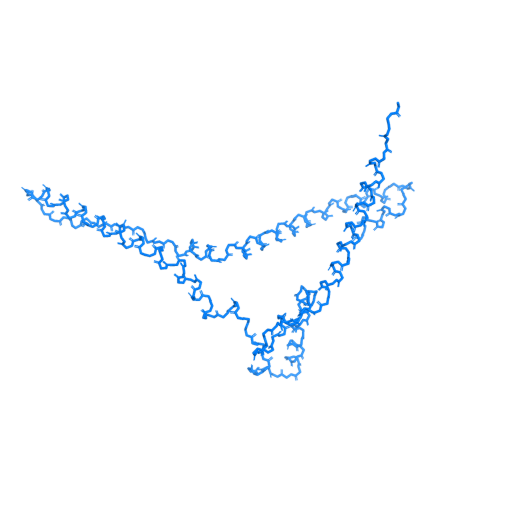TYR A N 1
ATOM 1450 C CA . TYR A 1 176 ? 32.728 8.629 -16.667 1.00 87.81 176 TYR A CA 1
ATOM 1451 C C . TYR A 1 176 ? 32.949 9.221 -18.066 1.00 87.81 176 TYR A C 1
ATOM 1453 O O . TYR A 1 176 ? 33.902 8.850 -18.743 1.00 87.81 176 TYR A O 1
ATOM 1461 N N . VAL A 1 177 ? 32.100 10.158 -18.506 1.00 89.25 177 VAL A N 1
ATOM 1462 C CA . VAL A 1 177 ? 32.249 10.812 -19.822 1.00 89.25 177 VAL A CA 1
ATOM 1463 C C . VAL A 1 177 ? 33.533 11.647 -19.900 1.00 89.25 177 VAL A C 1
ATOM 1465 O O . VAL A 1 177 ? 34.081 11.834 -20.987 1.00 89.25 177 VAL A O 1
ATOM 1468 N N . SER A 1 178 ? 34.028 12.132 -18.762 1.00 88.06 178 SER A N 1
ATOM 1469 C CA . SER A 1 178 ? 35.265 12.912 -18.684 1.00 88.06 178 SER A CA 1
ATOM 1470 C C . SER A 1 178 ? 36.532 12.044 -18.745 1.00 88.06 178 SER A C 1
ATOM 1472 O O . SER A 1 178 ? 37.582 12.546 -19.147 1.00 88.06 178 SER A O 1
ATOM 1474 N N . ASP A 1 179 ? 36.457 10.753 -18.394 1.00 85.75 179 ASP A N 1
ATOM 1475 C CA . ASP A 1 179 ? 37.595 9.828 -18.426 1.00 85.75 179 ASP A CA 1
ATOM 1476 C C . ASP A 1 179 ? 37.610 8.980 -19.709 1.00 85.75 179 ASP A C 1
ATOM 1478 O O . ASP A 1 179 ? 36.780 8.102 -19.942 1.00 85.75 179 ASP A O 1
ATOM 1482 N N . THR A 1 180 ? 38.600 9.220 -20.569 1.00 75.56 180 THR A N 1
ATOM 1483 C CA . THR A 1 180 ? 38.698 8.574 -21.891 1.00 75.56 180 THR A CA 1
ATOM 1484 C C . THR A 1 180 ? 39.125 7.100 -21.816 1.00 75.56 180 THR A C 1
ATOM 1486 O O . THR A 1 180 ? 39.006 6.380 -22.805 1.00 75.56 180 THR A O 1
ATOM 1489 N N . ASN A 1 181 ? 39.615 6.631 -20.662 1.00 84.31 181 ASN A N 1
ATOM 1490 C CA . ASN A 1 181 ? 40.099 5.256 -20.482 1.00 84.31 181 ASN A CA 1
ATOM 1491 C C . ASN A 1 181 ? 39.085 4.325 -19.797 1.00 84.31 181 ASN A C 1
ATOM 1493 O O . ASN A 1 181 ? 39.393 3.152 -19.561 1.00 84.31 181 ASN A O 1
ATOM 1497 N N . ALA A 1 182 ? 37.893 4.820 -19.456 1.00 80.06 182 ALA A N 1
ATOM 1498 C CA . ALA A 1 182 ? 36.900 4.038 -18.736 1.00 80.06 182 ALA A CA 1
ATOM 1499 C C . ALA A 1 182 ? 36.198 3.000 -19.648 1.00 80.06 182 ALA A C 1
ATOM 1501 O O . ALA A 1 182 ? 35.911 3.266 -20.818 1.00 80.06 182 ALA A O 1
ATOM 1502 N N . PRO A 1 183 ? 35.910 1.786 -19.145 1.00 85.88 183 PRO A N 1
ATOM 1503 C CA . PRO A 1 183 ? 35.307 0.721 -19.939 1.00 85.88 183 PRO A CA 1
ATOM 1504 C C . PRO A 1 183 ? 33.795 0.920 -20.155 1.00 85.88 183 PRO A C 1
ATOM 1506 O O . PRO A 1 183 ? 33.051 1.228 -19.226 1.00 85.88 183 PRO A O 1
ATOM 1509 N N . LEU A 1 184 ? 33.319 0.610 -21.369 1.00 84.12 184 LEU A N 1
ATOM 1510 C CA . LEU A 1 184 ? 31.927 0.816 -21.816 1.00 84.12 184 LEU A CA 1
ATOM 1511 C C . LEU A 1 184 ? 30.841 0.237 -20.897 1.00 84.12 184 LEU A C 1
ATOM 1513 O O . LEU A 1 184 ? 29.769 0.823 -20.770 1.00 84.12 184 LEU A O 1
ATOM 1517 N N . TRP A 1 185 ? 31.098 -0.901 -20.249 1.00 87.06 185 TRP A N 1
ATOM 1518 C CA . TRP A 1 185 ? 30.111 -1.540 -19.375 1.00 87.06 185 TRP A CA 1
ATOM 1519 C C . TRP A 1 185 ? 29.766 -0.688 -18.146 1.00 87.06 185 TRP A C 1
ATOM 1521 O O . TRP A 1 185 ? 28.644 -0.780 -17.658 1.00 87.06 185 TRP A O 1
ATOM 1531 N N . GLN A 1 186 ? 30.688 0.158 -17.669 1.00 84.50 186 GLN A N 1
ATOM 1532 C CA . GLN A 1 186 ? 30.441 1.046 -16.529 1.00 84.50 186 GLN A CA 1
ATOM 1533 C C . GLN A 1 186 ? 29.486 2.178 -16.907 1.00 84.50 186 GLN A C 1
ATOM 1535 O O . GLN A 1 186 ? 28.525 2.426 -16.188 1.00 84.50 186 GLN A O 1
ATOM 1540 N N . GLY A 1 187 ? 29.689 2.801 -18.071 1.00 83.81 187 GLY A N 1
ATOM 1541 C CA . GLY A 1 187 ? 28.778 3.829 -18.577 1.00 83.81 187 GLY A CA 1
ATOM 1542 C C . GLY A 1 187 ? 27.371 3.289 -18.842 1.00 83.81 187 GLY A C 1
ATOM 1543 O O . GLY A 1 187 ? 26.388 3.926 -18.477 1.00 83.81 187 GLY A O 1
ATOM 1544 N N . VAL A 1 188 ? 27.267 2.080 -19.410 1.00 86.62 188 VAL A N 1
ATOM 1545 C CA . VAL A 1 188 ? 25.973 1.401 -19.610 1.00 86.62 188 VAL A CA 1
ATOM 1546 C C . VAL A 1 188 ? 25.305 1.072 -18.272 1.00 86.62 188 VAL A C 1
ATOM 1548 O O . VAL A 1 188 ? 24.099 1.249 -18.152 1.00 86.62 188 VAL A O 1
ATOM 1551 N N . ALA A 1 189 ? 26.069 0.643 -17.264 1.00 86.38 189 ALA A N 1
ATOM 1552 C CA . ALA A 1 189 ? 25.541 0.336 -15.936 1.00 86.38 189 ALA A CA 1
ATOM 1553 C C . ALA A 1 189 ? 25.057 1.574 -15.163 1.00 86.38 189 ALA A C 1
ATOM 1555 O O . ALA A 1 189 ? 24.128 1.448 -14.379 1.00 86.38 189 ALA A O 1
ATOM 1556 N N . TYR A 1 190 ? 25.664 2.751 -15.363 1.00 87.81 190 TYR A N 1
ATOM 1557 C CA . TYR A 1 190 ? 25.177 3.998 -14.758 1.00 87.81 190 TYR A CA 1
ATOM 1558 C C . TYR A 1 190 ? 23.979 4.599 -15.498 1.00 87.81 190 TYR A C 1
ATOM 1560 O O . TYR A 1 190 ? 23.229 5.351 -14.893 1.00 87.81 190 TYR A O 1
ATOM 1568 N N . ALA A 1 191 ? 23.808 4.322 -16.792 1.00 84.62 191 ALA A N 1
ATOM 1569 C CA . ALA A 1 191 ? 22.712 4.872 -17.593 1.00 84.62 191 ALA A CA 1
ATOM 1570 C C . ALA A 1 191 ? 21.405 4.054 -17.527 1.00 84.62 191 ALA A C 1
ATOM 1572 O O . ALA A 1 191 ? 20.351 4.586 -17.882 1.00 84.62 191 ALA A O 1
ATOM 1573 N N . LEU A 1 192 ? 21.488 2.777 -17.136 1.00 77.19 192 LEU A N 1
ATOM 1574 C CA . LEU A 1 192 ? 20.360 1.856 -16.926 1.00 77.19 192 LEU A CA 1
ATOM 1575 C C . LEU A 1 192 ? 19.789 1.979 -15.510 1.00 77.19 192 LEU A C 1
ATOM 1577 O O . LEU A 1 192 ? 18.544 1.934 -15.400 1.00 77.19 192 LEU A O 1
#

Radius of gyration: 30.93 Å; chains: 1; bounding box: 70×55×82 Å

Secondary structure (DSSP, 8-state):
-----HHHHHHHHHHHHHHHHHHHHHHHTSPP--S--SS--TTTTS-HHHHHTTGGGGHHHHHHTTS---GGGSPPPPGGGSHHHHHHHHHHHHHHHHHHHHHHHHHHHHHHHHHHHHH-SSS--------PPPPPHHHHHHHHHHHHHHHHHHHHHHHHHHHHHHHHHHHHHHHHHH-TT--HHHHHHHH-